Protein AF-A0A651FXL4-F1 (afdb_monomer)

Structure (mmCIF, N/CA/C/O backbone):
data_AF-A0A651FXL4-F1
#
_entry.id   AF-A0A651FXL4-F1
#
loop_
_atom_site.group_PDB
_atom_site.id
_atom_site.type_symbol
_atom_site.label_atom_id
_atom_site.label_alt_id
_atom_site.label_comp_id
_atom_site.label_asym_id
_atom_site.label_entity_id
_atom_site.label_seq_id
_atom_site.pdbx_PDB_ins_code
_atom_site.Cartn_x
_atom_site.Cartn_y
_atom_site.Cartn_z
_atom_site.occupancy
_atom_site.B_iso_or_equiv
_atom_site.auth_seq_id
_atom_site.auth_comp_id
_atom_site.auth_asym_id
_atom_site.auth_atom_id
_atom_site.pdbx_PDB_model_num
ATOM 1 N N . MET A 1 1 ? -13.433 15.344 4.205 1.00 41.50 1 MET A N 1
ATOM 2 C CA . MET A 1 1 ? -13.140 14.999 2.795 1.00 41.50 1 MET A CA 1
ATOM 3 C C . MET A 1 1 ? -14.308 15.453 1.939 1.00 41.50 1 ME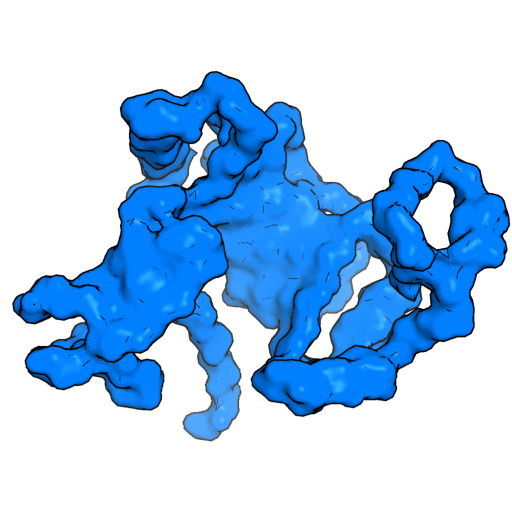T A C 1
ATOM 5 O O . MET A 1 1 ? -15.436 15.046 2.193 1.00 41.50 1 MET A O 1
ATOM 9 N N . VAL A 1 2 ? -14.037 16.358 1.004 1.00 34.78 2 VAL A N 1
ATOM 10 C CA . VAL A 1 2 ? -15.036 16.999 0.147 1.00 34.78 2 VAL A CA 1
ATOM 11 C C . VAL A 1 2 ? -15.128 16.193 -1.150 1.00 34.78 2 VAL A C 1
ATOM 13 O O . VAL A 1 2 ? -14.141 16.061 -1.867 1.00 34.78 2 VAL A O 1
ATOM 16 N N . GLY A 1 3 ? -16.283 15.579 -1.414 1.00 36.78 3 GLY A N 1
ATOM 17 C CA . GLY A 1 3 ? -16.533 14.855 -2.662 1.00 36.78 3 GLY A CA 1
ATOM 18 C C . GLY A 1 3 ? -17.015 15.812 -3.752 1.00 36.78 3 GLY A C 1
ATOM 19 O O . GLY A 1 3 ? -18.047 16.462 -3.578 1.00 36.78 3 GLY A O 1
ATOM 20 N N . SER A 1 4 ? -16.276 15.885 -4.862 1.00 37.53 4 SER A N 1
ATOM 21 C CA . SER A 1 4 ? -16.668 16.631 -6.066 1.00 37.53 4 SER A CA 1
ATOM 22 C C . SER A 1 4 ? -17.802 15.904 -6.796 1.00 37.53 4 SER A C 1
ATOM 24 O O . SER A 1 4 ? -17.771 14.682 -6.946 1.00 37.53 4 SER A O 1
ATOM 26 N N . ARG A 1 5 ? -18.814 16.659 -7.239 1.00 40.16 5 ARG A N 1
ATOM 27 C CA . ARG A 1 5 ? -20.011 16.147 -7.928 1.00 40.16 5 ARG A CA 1
ATOM 28 C C . ARG A 1 5 ? -19.706 15.601 -9.331 1.00 40.16 5 ARG A C 1
ATOM 30 O O . ARG A 1 5 ? -20.365 14.660 -9.758 1.00 40.16 5 ARG A O 1
ATOM 37 N N . ASP A 1 6 ? -18.691 16.151 -10.000 1.00 37.75 6 ASP A N 1
ATOM 38 C CA . ASP A 1 6 ? -18.511 16.004 -11.453 1.00 37.75 6 ASP A CA 1
ATOM 39 C C . ASP A 1 6 ? -17.106 15.505 -11.851 1.00 37.75 6 ASP A C 1
ATOM 41 O O . ASP A 1 6 ? -16.723 15.572 -13.015 1.00 37.75 6 ASP A O 1
ATOM 45 N N . GLY A 1 7 ? -16.301 15.029 -10.893 1.00 37.25 7 GLY A N 1
ATOM 46 C CA . GLY A 1 7 ? -14.909 14.633 -11.157 1.00 37.25 7 GLY A CA 1
ATOM 47 C C . GLY A 1 7 ? -13.982 15.804 -11.519 1.00 37.25 7 GLY A C 1
ATOM 48 O O . GLY A 1 7 ? -12.918 15.582 -12.092 1.00 37.25 7 GLY A O 1
ATOM 49 N N . ALA A 1 8 ? -14.376 17.041 -11.202 1.00 39.38 8 ALA A N 1
ATOM 50 C CA . ALA A 1 8 ? -13.630 18.241 -11.566 1.00 39.38 8 ALA A CA 1
ATOM 51 C C . ALA A 1 8 ? -12.418 18.494 -10.654 1.00 39.38 8 ALA A C 1
ATOM 53 O O . ALA A 1 8 ? -12.472 18.309 -9.436 1.00 39.38 8 ALA A O 1
ATOM 54 N N . THR A 1 9 ? -11.351 18.935 -11.312 1.00 44.12 9 THR A N 1
ATOM 55 C CA . THR A 1 9 ? -10.072 19.441 -10.817 1.00 44.12 9 THR A CA 1
ATOM 56 C C . THR A 1 9 ? -10.251 20.493 -9.724 1.00 44.12 9 THR A C 1
ATOM 58 O O . THR A 1 9 ? -10.975 21.464 -9.918 1.00 44.12 9 THR A O 1
ATOM 61 N N . PHE A 1 10 ? -9.542 20.320 -8.608 1.00 48.66 10 PHE A N 1
ATOM 62 C CA . PHE A 1 10 ? -9.340 21.375 -7.616 1.00 48.66 10 PHE A CA 1
ATOM 63 C C . PHE A 1 10 ? -8.292 22.338 -8.181 1.00 48.66 10 PHE A C 1
ATOM 65 O O . PHE A 1 10 ? -7.127 21.968 -8.325 1.00 48.66 10 PHE A O 1
ATOM 72 N N . ASP A 1 11 ? -8.710 23.540 -8.559 1.00 47.34 11 ASP A N 1
ATOM 73 C CA . ASP A 1 11 ? -7.865 24.568 -9.182 1.00 47.34 11 ASP A CA 1
ATOM 74 C C . ASP A 1 11 ? -7.183 25.483 -8.145 1.00 47.34 11 ASP A C 1
ATOM 76 O O . ASP A 1 11 ? -6.470 26.421 -8.499 1.00 47.34 11 ASP A O 1
ATOM 80 N N . GLY A 1 12 ? -7.328 25.164 -6.855 1.00 48.31 12 GLY A N 1
ATOM 81 C CA . GLY A 1 12 ? -6.631 25.835 -5.757 1.00 48.31 12 GLY A CA 1
ATOM 82 C C . GLY A 1 12 ? -7.369 27.052 -5.194 1.00 48.31 12 GLY A C 1
ATOM 83 O O . GLY A 1 12 ? -6.823 27.740 -4.331 1.00 48.31 12 GLY A O 1
ATOM 84 N N . HIS A 1 13 ? -8.612 27.307 -5.616 1.00 48.81 13 HIS A N 1
ATOM 85 C CA . HIS A 1 13 ? -9.464 28.363 -5.065 1.00 48.81 13 HIS A CA 1
ATOM 86 C C . HIS A 1 13 ? -10.483 27.800 -4.057 1.00 48.81 13 HIS A C 1
ATOM 88 O O . HIS A 1 13 ? -11.679 27.669 -4.326 1.00 48.81 13 HIS A O 1
ATOM 94 N N . THR A 1 14 ? -9.995 27.532 -2.842 1.00 55.81 14 THR A N 1
ATOM 95 C CA . THR A 1 14 ? -10.709 26.878 -1.725 1.00 55.81 14 THR A CA 1
ATOM 96 C C . THR A 1 14 ? -12.151 27.355 -1.476 1.00 55.81 14 THR A C 1
ATOM 98 O O . THR A 1 14 ? -13.029 26.499 -1.370 1.00 55.81 14 THR A O 1
ATOM 101 N N . PRO A 1 15 ? -12.476 28.666 -1.448 1.00 54.59 15 PRO A N 1
ATOM 102 C CA . PRO A 1 15 ? -13.835 29.104 -1.111 1.00 54.59 15 PRO A CA 1
ATOM 103 C C . PRO A 1 15 ? -14.891 28.760 -2.174 1.00 54.59 15 PRO A C 1
ATOM 105 O O . PRO A 1 15 ? -16.051 28.517 -1.845 1.00 54.59 15 PRO A O 1
ATOM 108 N N . ALA A 1 16 ? -14.514 28.751 -3.457 1.00 54.75 16 ALA A N 1
ATOM 109 C CA . ALA A 1 16 ? -15.436 28.483 -4.563 1.00 54.75 16 ALA A CA 1
ATOM 110 C C . ALA A 1 16 ? -15.671 26.977 -4.772 1.00 54.75 16 ALA A C 1
ATOM 112 O O . ALA A 1 16 ? -16.750 26.559 -5.205 1.00 54.75 16 ALA A O 1
ATOM 113 N N . ASP A 1 17 ? -14.680 26.152 -4.439 1.00 51.09 17 ASP A N 1
ATOM 114 C CA . ASP A 1 17 ? -14.759 24.692 -4.539 1.00 51.09 17 ASP A CA 1
ATOM 115 C C . ASP A 1 17 ? -15.557 24.072 -3.385 1.00 51.09 17 ASP A C 1
ATOM 117 O O . ASP A 1 17 ? -16.302 23.104 -3.576 1.00 51.09 17 ASP A O 1
ATOM 121 N N . GLU A 1 18 ? -15.498 24.688 -2.203 1.00 52.69 18 GLU A N 1
ATOM 122 C CA . GLU A 1 18 ? -16.309 24.311 -1.042 1.00 52.69 18 GLU A CA 1
ATOM 123 C C . GLU A 1 18 ? -17.811 24.550 -1.265 1.00 52.69 18 GLU A C 1
ATOM 125 O O . GLU A 1 18 ? -18.634 23.723 -0.869 1.00 52.69 18 GLU A O 1
ATOM 130 N N . GLN A 1 19 ? -18.190 25.637 -1.948 1.00 54.34 19 GLN A N 1
ATOM 131 C CA . GLN A 1 19 ? -19.597 25.967 -2.224 1.00 54.34 19 GLN A CA 1
ATOM 132 C C . GLN A 1 19 ? -20.255 25.047 -3.266 1.00 54.34 19 GLN A C 1
ATOM 134 O O . GLN A 1 19 ? -21.480 24.917 -3.286 1.00 54.34 19 GLN A O 1
ATOM 139 N N . ARG A 1 20 ? -19.462 24.404 -4.134 1.00 49.28 20 ARG A N 1
ATOM 140 C CA . ARG A 1 20 ? -19.948 23.546 -5.233 1.00 49.28 20 ARG A CA 1
ATOM 141 C C . ARG A 1 20 ? -20.002 22.057 -4.877 1.00 49.28 20 ARG A C 1
ATOM 143 O O . ARG A 1 20 ? -20.483 21.250 -5.674 1.00 49.28 20 ARG A O 1
ATOM 150 N N . SER A 1 21 ? -19.554 21.691 -3.681 1.00 46.16 21 SER A N 1
ATOM 151 C CA . SER A 1 21 ? -19.408 20.302 -3.253 1.00 46.16 21 SER A CA 1
ATOM 152 C C . SER A 1 21 ? -20.495 19.881 -2.258 1.00 46.16 21 SER A C 1
ATOM 154 O O . SER A 1 21 ? -20.967 20.678 -1.448 1.00 46.16 21 SER A O 1
ATOM 156 N N . PHE A 1 22 ? -20.922 18.613 -2.301 1.00 43.38 22 PHE A N 1
ATOM 157 C CA . PHE A 1 22 ? -21.952 18.092 -1.394 1.00 43.38 22 PHE A CA 1
ATOM 158 C C . PHE A 1 22 ? -21.504 18.205 0.073 1.00 43.38 22 PHE A C 1
ATOM 160 O O . PHE A 1 22 ? -20.615 17.481 0.519 1.00 43.38 22 PHE A O 1
ATOM 167 N N . GLN A 1 23 ? -22.190 19.039 0.858 1.00 52.50 23 GLN A N 1
ATOM 168 C CA . GLN A 1 23 ? -22.025 19.131 2.313 1.00 52.50 23 GLN A CA 1
ATOM 169 C C . GLN A 1 23 ? -22.769 18.001 3.041 1.00 52.50 23 GLN A C 1
ATOM 171 O O . GLN A 1 23 ? -23.610 18.235 3.906 1.00 52.50 23 GLN A O 1
ATOM 176 N N . ARG A 1 24 ? -22.489 16.741 2.698 1.00 53.03 24 ARG A N 1
ATOM 177 C CA . ARG A 1 24 ? -22.719 15.664 3.666 1.00 53.03 24 ARG A CA 1
ATOM 178 C C . ARG A 1 24 ? -21.382 15.387 4.332 1.00 53.03 24 ARG A C 1
ATOM 180 O O . ARG A 1 24 ? -20.563 14.703 3.719 1.00 53.03 24 ARG A O 1
ATOM 187 N N . PRO A 1 25 ? -21.124 15.943 5.530 1.00 66.12 25 PRO A N 1
ATOM 188 C CA . PRO A 1 25 ? -19.898 15.631 6.243 1.00 66.12 25 PRO A CA 1
ATOM 189 C C . PRO A 1 25 ? -19.810 14.114 6.398 1.00 66.12 25 PRO A C 1
ATOM 191 O O . PRO A 1 25 ? -20.751 13.468 6.866 1.00 66.12 25 PRO A O 1
ATOM 194 N N . ILE A 1 26 ? -18.701 13.538 5.934 1.00 73.50 26 ILE A N 1
ATOM 195 C CA . ILE A 1 26 ? -18.450 12.111 6.109 1.00 73.50 26 ILE A CA 1
ATOM 196 C C . ILE A 1 26 ? -18.311 11.871 7.612 1.00 73.50 26 ILE A C 1
ATOM 198 O O . ILE A 1 26 ? -17.448 12.460 8.258 1.00 73.50 26 ILE A O 1
ATOM 202 N N . SER A 1 27 ? -19.186 11.035 8.163 1.00 82.62 27 SER A N 1
ATOM 203 C CA . SER A 1 27 ? -19.204 10.665 9.577 1.00 82.62 27 SER A CA 1
ATOM 204 C C . SER A 1 27 ? -18.852 9.194 9.747 1.00 82.62 27 SER A C 1
ATOM 206 O O . SER A 1 27 ? -19.071 8.391 8.837 1.00 82.62 27 SER A O 1
ATOM 208 N N . SER A 1 28 ? -18.371 8.811 10.929 1.00 85.75 28 SER A N 1
ATOM 209 C CA . SER A 1 28 ? -18.059 7.411 11.250 1.00 85.75 28 SER A CA 1
ATOM 210 C C . SER A 1 28 ? -19.263 6.487 11.033 1.00 85.75 28 SER A C 1
ATOM 212 O O . SER A 1 28 ? -19.109 5.358 10.569 1.00 85.75 28 SER A O 1
ATOM 214 N N . THR A 1 29 ? -20.483 6.976 11.277 1.00 88.06 29 THR A N 1
ATOM 215 C CA . THR A 1 29 ? -21.729 6.248 11.005 1.00 88.06 29 THR A CA 1
ATOM 216 C C . THR A 1 29 ? -21.918 5.959 9.516 1.00 88.06 29 THR A C 1
ATOM 218 O O . THR A 1 29 ? -22.263 4.833 9.155 1.00 88.06 29 THR A O 1
ATOM 221 N N . LEU A 1 30 ? -21.677 6.944 8.641 1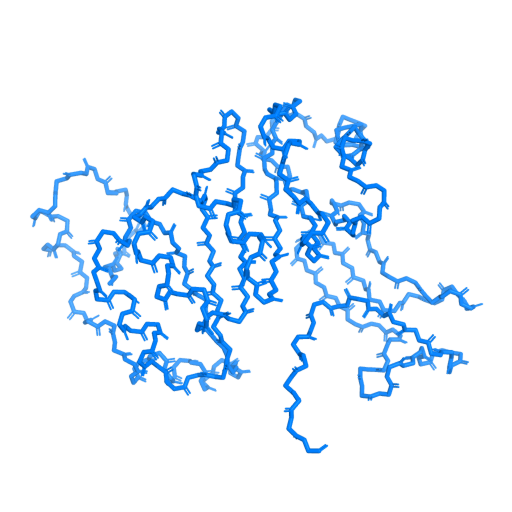.00 85.94 30 LEU A N 1
ATOM 222 C CA . LEU A 1 30 ? -21.774 6.754 7.189 1.00 85.94 30 LEU A CA 1
ATOM 223 C C . LEU A 1 30 ? -20.745 5.737 6.700 1.00 85.94 30 LEU A C 1
ATOM 225 O O . LEU A 1 30 ? -21.088 4.847 5.924 1.00 85.94 30 LEU A O 1
ATOM 229 N N . VAL A 1 31 ? -19.515 5.836 7.206 1.00 85.69 31 VAL A N 1
ATOM 230 C CA . VAL A 1 31 ? -18.439 4.893 6.896 1.00 85.69 31 VAL A CA 1
ATOM 231 C C . VAL A 1 31 ? -18.803 3.473 7.317 1.00 85.69 31 VAL A C 1
ATOM 233 O O . VAL A 1 31 ? -18.746 2.554 6.504 1.00 85.69 31 VAL A O 1
ATOM 236 N N . THR A 1 32 ? -19.231 3.299 8.566 1.00 89.75 32 THR A N 1
ATOM 237 C CA . THR A 1 32 ? -19.591 1.987 9.121 1.00 89.75 32 THR A CA 1
ATOM 238 C C . THR A 1 32 ? -20.752 1.362 8.348 1.00 89.75 32 THR A C 1
ATOM 240 O O . THR A 1 32 ? -20.713 0.185 8.006 1.00 89.75 32 THR A O 1
ATOM 243 N N . THR A 1 33 ? -21.761 2.164 7.997 1.00 87.50 33 THR A N 1
ATOM 244 C CA . THR A 1 33 ? -22.907 1.705 7.196 1.00 87.50 33 THR A CA 1
ATOM 245 C C . THR A 1 33 ? -22.473 1.263 5.798 1.00 87.50 33 THR A C 1
ATOM 247 O O . THR A 1 33 ? -22.954 0.250 5.292 1.00 87.50 33 THR A O 1
ATOM 250 N N . ALA A 1 34 ? -21.576 2.013 5.152 1.00 86.06 34 ALA A N 1
ATOM 251 C CA . ALA A 1 34 ? -21.050 1.649 3.842 1.00 86.06 34 ALA A CA 1
ATOM 252 C C . ALA A 1 34 ? -20.231 0.352 3.910 1.00 86.06 34 ALA A C 1
ATOM 254 O O . ALA A 1 34 ? -20.441 -0.539 3.091 1.00 86.06 34 ALA A O 1
ATOM 255 N N . ALA A 1 35 ? -19.372 0.214 4.921 1.00 85.12 35 ALA A N 1
ATOM 256 C CA . ALA A 1 35 ? -18.573 -0.984 5.145 1.00 85.12 35 ALA A CA 1
ATOM 257 C C . ALA A 1 35 ? -19.450 -2.235 5.327 1.00 85.12 35 ALA A C 1
ATOM 259 O O . ALA A 1 35 ? -19.273 -3.223 4.616 1.00 85.12 35 ALA A O 1
ATOM 260 N N . GLN A 1 36 ? -20.485 -2.143 6.172 1.00 86.81 36 GLN A N 1
ATOM 261 C CA . GLN A 1 36 ? -21.470 -3.213 6.370 1.00 86.81 36 GLN A CA 1
ATOM 262 C C . GLN A 1 36 ? -22.181 -3.601 5.069 1.00 86.81 36 GLN A C 1
ATOM 264 O O . GLN A 1 36 ? -22.327 -4.783 4.771 1.00 86.81 36 GLN A O 1
ATOM 269 N N . ARG A 1 37 ? -22.607 -2.617 4.267 1.00 86.56 37 ARG A N 1
ATOM 270 C CA . ARG A 1 37 ? -23.282 -2.871 2.981 1.00 86.56 37 ARG A CA 1
ATOM 271 C C . ARG A 1 37 ? -22.370 -3.526 1.950 1.00 86.56 37 ARG A C 1
ATOM 273 O O . ARG A 1 37 ? -22.850 -4.318 1.146 1.00 86.56 37 ARG A O 1
ATOM 280 N N . CYS A 1 38 ? -21.086 -3.187 1.964 1.00 80.69 38 CYS A N 1
ATOM 281 C CA . CYS A 1 38 ? -20.090 -3.764 1.069 1.00 80.69 38 CYS A CA 1
ATOM 282 C C . CYS A 1 38 ? -19.528 -5.101 1.579 1.00 80.69 38 CYS A C 1
ATOM 284 O O . CYS A 1 38 ? -18.763 -5.730 0.855 1.00 80.69 38 CYS A O 1
ATOM 286 N N . GLY A 1 39 ? -19.879 -5.528 2.799 1.00 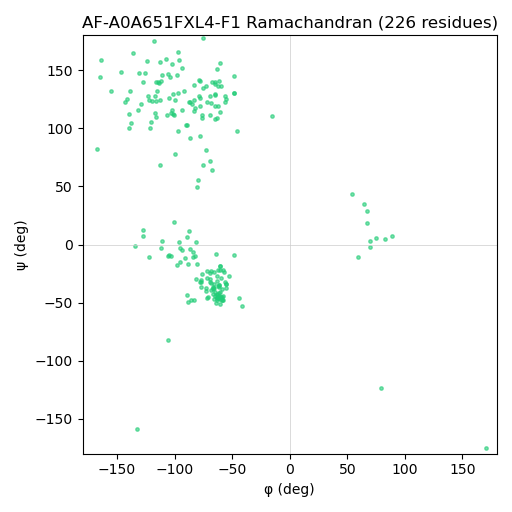84.44 39 GLY A N 1
ATOM 287 C CA . GLY A 1 39 ? -19.321 -6.732 3.416 1.00 84.44 39 GLY A CA 1
ATOM 288 C C . GLY A 1 39 ? -17.818 -6.625 3.681 1.00 84.44 39 GLY A C 1
ATOM 289 O O . GLY A 1 39 ? -17.102 -7.607 3.515 1.00 84.44 39 GLY A O 1
ATOM 290 N N . VAL A 1 40 ? -17.330 -5.430 4.032 1.00 83.06 40 VAL A N 1
ATOM 291 C CA . VAL A 1 40 ? -15.914 -5.187 4.345 1.00 83.06 40 VAL A CA 1
ATOM 292 C C . VAL A 1 40 ? -15.741 -4.809 5.814 1.00 83.06 40 VAL A C 1
ATOM 294 O O . VAL A 1 40 ? -16.512 -4.021 6.356 1.00 83.06 40 VAL A O 1
ATOM 297 N N . ASP A 1 41 ? -14.684 -5.326 6.438 1.00 85.38 41 ASP A N 1
ATOM 298 C CA . ASP A 1 41 ? -14.361 -5.072 7.852 1.00 85.38 41 ASP A CA 1
ATOM 299 C C . ASP A 1 41 ? -13.341 -3.942 8.044 1.00 85.38 41 ASP A C 1
ATOM 301 O O . ASP A 1 41 ? -12.908 -3.645 9.161 1.00 85.38 41 ASP A O 1
ATOM 305 N N . GLY A 1 42 ? -12.918 -3.326 6.942 1.00 85.88 42 GLY A N 1
ATOM 306 C CA . GLY A 1 42 ? -11.864 -2.331 6.930 1.00 85.88 42 GLY A CA 1
ATOM 307 C C . GLY A 1 42 ? -12.184 -1.125 6.071 1.00 85.88 42 GLY A C 1
ATOM 308 O O . GLY A 1 42 ? -13.092 -1.126 5.240 1.00 85.88 42 GLY A O 1
ATOM 309 N N . TRP A 1 43 ? -11.395 -0.086 6.284 1.00 85.81 43 TRP A N 1
ATOM 310 C CA . TRP A 1 43 ? -11.443 1.149 5.522 1.00 85.81 43 TRP A CA 1
ATOM 311 C C . TRP A 1 43 ? -10.036 1.518 5.074 1.00 85.81 43 TRP A C 1
ATOM 313 O O . TRP A 1 43 ? -9.055 1.301 5.789 1.00 85.81 43 TRP A O 1
ATOM 323 N N . CYS A 1 44 ? -9.960 2.141 3.905 1.00 83.56 44 CYS A N 1
ATOM 324 C CA . CYS A 1 44 ? -8.732 2.660 3.340 1.00 83.56 44 CYS A CA 1
ATOM 325 C C . CYS A 1 44 ? -8.857 4.175 3.143 1.00 83.56 44 CYS A C 1
ATOM 327 O O . CYS A 1 44 ? -9.778 4.639 2.468 1.00 83.56 44 CYS A O 1
ATOM 329 N N . ALA A 1 45 ? -7.944 4.945 3.733 1.00 82.25 45 ALA A N 1
ATOM 330 C CA . ALA A 1 45 ? -7.811 6.375 3.483 1.00 82.25 45 ALA A CA 1
ATOM 331 C C . ALA A 1 45 ? -6.645 6.625 2.527 1.00 82.25 45 ALA A C 1
ATOM 333 O O . ALA A 1 45 ? -5.528 6.179 2.778 1.00 82.25 45 ALA A O 1
ATOM 334 N N . ASN A 1 46 ? -6.882 7.398 1.468 1.00 77.00 46 ASN A N 1
ATOM 335 C CA . ASN A 1 46 ? -5.788 7.973 0.699 1.00 77.00 46 ASN A CA 1
ATOM 336 C C . ASN A 1 46 ? -5.302 9.250 1.396 1.00 77.00 46 ASN A C 1
ATOM 338 O O . ASN A 1 46 ? -6.050 10.219 1.542 1.00 77.00 46 ASN A O 1
ATOM 342 N N . TRP A 1 47 ? -4.047 9.233 1.817 1.00 70.50 47 TRP A N 1
ATOM 343 C CA . TRP A 1 47 ? -3.226 10.368 2.208 1.00 70.50 47 TRP A CA 1
ATOM 344 C C . TRP A 1 47 ? -2.918 11.182 0.951 1.00 70.50 47 TRP A C 1
ATOM 346 O O . TRP A 1 47 ? -1.813 11.191 0.412 1.00 70.50 47 TRP A O 1
ATOM 356 N N . SER A 1 48 ? -3.939 11.863 0.443 1.00 59.94 48 SER A N 1
ATOM 357 C CA . SER A 1 48 ? -3.707 12.995 -0.439 1.00 59.94 48 SER A CA 1
ATOM 358 C C . SER A 1 48 ? -3.238 14.189 0.401 1.00 59.94 48 SER A C 1
ATOM 360 O O . SER A 1 48 ? -3.232 14.146 1.636 1.00 59.94 48 SER A O 1
ATOM 362 N N . ALA A 1 49 ? -2.939 15.311 -0.256 1.00 47.22 49 ALA A N 1
ATOM 363 C CA . ALA A 1 49 ? -2.785 16.620 0.388 1.00 47.22 49 ALA A CA 1
ATOM 364 C C . ALA A 1 49 ? -3.945 16.992 1.359 1.00 47.22 49 ALA A C 1
ATOM 366 O O . ALA A 1 49 ? -3.834 17.952 2.118 1.00 47.22 49 ALA A O 1
ATOM 367 N N . ALA A 1 50 ? -5.035 16.209 1.391 1.00 42.91 50 ALA A N 1
ATOM 368 C CA . ALA A 1 50 ? -6.154 16.299 2.322 1.00 42.91 50 ALA A CA 1
ATOM 369 C C . ALA A 1 50 ? -5.835 16.029 3.807 1.00 42.91 50 ALA A C 1
ATOM 371 O O . ALA A 1 50 ? -6.704 16.291 4.633 1.00 42.91 50 ALA A O 1
ATOM 372 N N . LEU A 1 51 ? -4.637 15.565 4.194 1.00 49.91 51 LEU A N 1
ATOM 373 C CA . LEU A 1 51 ? -4.247 15.515 5.620 1.00 49.91 51 LEU A CA 1
ATOM 374 C C . LEU A 1 51 ? -3.597 16.797 6.149 1.00 49.91 51 LEU A C 1
ATOM 376 O O . LEU A 1 51 ? -3.159 16.853 7.298 1.00 49.91 51 LEU A O 1
ATOM 380 N N . HIS A 1 52 ? -3.660 17.881 5.372 1.00 49.81 52 HIS A N 1
ATOM 381 C CA . HIS A 1 52 ? -3.686 19.204 5.991 1.00 49.81 52 HIS A CA 1
ATOM 382 C C . HIS A 1 52 ? -4.859 19.362 6.978 1.00 49.81 52 HIS A C 1
ATOM 384 O O . HIS A 1 52 ? -4.737 20.171 7.899 1.00 49.81 52 HIS A O 1
ATOM 390 N N . ASP A 1 53 ? -5.938 18.580 6.822 1.00 56.50 53 ASP A N 1
ATOM 391 C CA . ASP A 1 53 ? -7.156 18.653 7.629 1.00 56.50 53 ASP A CA 1
ATOM 392 C C . ASP A 1 53 ? -7.221 17.536 8.707 1.00 56.50 53 ASP A C 1
ATOM 394 O O . ASP A 1 53 ? -7.380 16.354 8.371 1.00 56.50 53 ASP A O 1
ATOM 398 N N . PRO A 1 54 ? -7.136 17.883 10.011 1.00 61.53 54 PRO A N 1
ATOM 399 C CA . PRO A 1 54 ? -7.258 16.950 11.139 1.00 61.53 54 PRO A CA 1
ATOM 400 C C . PRO A 1 54 ? -8.521 16.074 11.110 1.00 61.53 54 PRO A C 1
ATOM 402 O O . PRO A 1 54 ? -8.502 14.948 11.610 1.00 61.53 54 PRO A O 1
ATOM 405 N N . ILE A 1 55 ? -9.600 16.549 10.474 1.00 67.06 55 ILE A N 1
ATOM 406 C CA . ILE A 1 55 ? -10.904 15.873 10.446 1.00 67.06 55 ILE A CA 1
ATOM 407 C C . ILE A 1 55 ? -10.815 14.492 9.777 1.00 67.06 55 ILE A C 1
ATOM 409 O O . ILE A 1 55 ? -11.494 13.551 10.193 1.00 67.06 55 ILE A O 1
ATOM 413 N N . GLY A 1 56 ? -9.971 14.332 8.751 1.00 73.69 56 GLY A N 1
ATOM 414 C CA . GLY A 1 56 ? -9.801 13.049 8.060 1.00 73.69 56 GLY A CA 1
ATOM 415 C C . GLY A 1 56 ? -9.164 11.968 8.940 1.00 73.69 56 GLY A C 1
ATOM 416 O O . GLY A 1 56 ? -9.567 10.805 8.881 1.00 73.69 56 GLY A O 1
ATOM 417 N N . ILE A 1 57 ? -8.210 12.361 9.787 1.00 77.62 57 ILE A N 1
ATOM 418 C CA . ILE A 1 57 ? -7.536 11.463 10.735 1.00 77.62 57 ILE A CA 1
ATOM 419 C C . ILE A 1 57 ? -8.479 11.075 11.859 1.00 77.62 57 ILE A C 1
ATOM 421 O O . ILE A 1 57 ? -8.582 9.894 12.187 1.00 77.62 57 ILE A O 1
ATOM 425 N N . ASP A 1 58 ? -9.196 12.044 12.422 1.00 81.25 58 ASP A N 1
ATOM 426 C CA . ASP A 1 58 ? -10.146 11.776 13.499 1.00 81.25 58 ASP A CA 1
ATOM 427 C C . ASP A 1 58 ? -11.256 10.828 13.031 1.00 81.25 58 ASP A C 1
ATOM 429 O O . ASP A 1 58 ? -11.649 9.924 13.766 1.00 81.25 58 ASP A O 1
ATOM 433 N N . LEU A 1 59 ? -11.701 10.955 11.778 1.00 82.94 59 LEU A N 1
ATOM 434 C CA . LEU A 1 59 ? -12.647 10.024 11.171 1.00 82.94 59 LEU A CA 1
ATOM 435 C C . LEU A 1 59 ? -12.057 8.614 11.006 1.00 82.94 59 LEU A C 1
ATOM 437 O O . LEU A 1 59 ? -12.714 7.636 11.362 1.00 82.94 59 LEU A O 1
ATOM 441 N N . LEU A 1 60 ? -10.834 8.493 10.481 1.00 85.00 60 LEU A N 1
ATOM 442 C CA . LEU A 1 60 ? -10.150 7.206 10.299 1.00 85.00 60 LEU A CA 1
ATOM 443 C C . LEU A 1 60 ? -9.953 6.475 11.636 1.00 85.00 60 LEU A C 1
ATOM 445 O O . LEU A 1 60 ? -10.215 5.276 11.747 1.00 85.00 60 LEU A O 1
ATOM 449 N N . LEU A 1 61 ? -9.510 7.204 12.658 1.00 86.25 61 LEU A N 1
ATOM 450 C CA . LEU A 1 61 ? -9.236 6.653 13.982 1.00 86.25 61 LEU A CA 1
ATOM 451 C C . LEU A 1 61 ? -10.521 6.402 14.782 1.00 86.25 61 LEU A C 1
ATOM 453 O O . LEU A 1 61 ? -10.614 5.399 15.483 1.00 86.25 61 LEU A O 1
ATOM 457 N N . GLY A 1 62 ? -11.524 7.272 14.648 1.00 87.44 62 GLY A N 1
ATOM 458 C CA . GLY A 1 62 ? -12.794 7.192 15.371 1.00 87.44 62 GLY A CA 1
ATOM 459 C C . GLY A 1 62 ? -13.829 6.244 14.759 1.00 87.44 62 GLY A C 1
ATOM 460 O O . GLY A 1 62 ? -14.855 5.977 15.383 1.00 87.44 62 GLY A O 1
ATOM 461 N N . THR A 1 63 ? -13.600 5.728 13.549 1.00 88.81 63 THR A N 1
ATOM 462 C CA . THR A 1 63 ? -14.505 4.746 12.939 1.00 88.81 63 THR A CA 1
ATOM 463 C C . THR A 1 63 ? -14.245 3.350 13.532 1.00 88.81 63 THR A C 1
ATOM 465 O O . THR A 1 63 ? -13.100 2.883 13.508 1.00 88.81 63 THR A O 1
ATOM 468 N N . PRO A 1 64 ? -15.284 2.648 14.034 1.00 89.81 64 PRO A N 1
ATOM 469 C CA . PRO A 1 64 ? -15.159 1.342 14.686 1.00 89.81 64 PRO A CA 1
ATOM 470 C C . PRO A 1 64 ? -15.048 0.192 13.668 1.00 89.81 64 PRO A C 1
ATOM 472 O O . PRO A 1 64 ? -15.774 -0.796 13.749 1.00 89.81 64 PRO A O 1
ATOM 475 N N . LEU A 1 65 ? -14.160 0.331 12.681 1.00 87.50 65 LEU A N 1
ATOM 476 C CA . LEU A 1 65 ? -13.801 -0.751 11.765 1.00 87.50 65 LEU A CA 1
ATOM 477 C C . LEU A 1 65 ? -12.569 -1.495 12.278 1.00 87.50 65 LEU A C 1
ATOM 479 O O . LEU A 1 65 ? -11.738 -0.927 12.993 1.00 87.50 65 LEU A O 1
ATOM 483 N N . ARG A 1 66 ? -12.484 -2.779 11.920 1.00 88.75 66 ARG A N 1
ATOM 484 C CA . ARG A 1 66 ? -11.443 -3.695 12.392 1.00 88.75 66 ARG A CA 1
ATOM 485 C C . ARG A 1 66 ? -10.090 -3.357 11.785 1.00 88.75 66 ARG A C 1
ATOM 487 O O . ARG A 1 66 ? -9.115 -3.304 12.520 1.00 88.75 66 ARG A O 1
ATOM 494 N N . TYR A 1 67 ? -10.059 -3.102 10.476 1.00 89.25 67 TYR A N 1
ATOM 495 C CA . TYR A 1 67 ? -8.820 -2.861 9.739 1.00 89.25 67 TYR A CA 1
ATOM 496 C C . TYR A 1 67 ? -8.737 -1.441 9.184 1.00 89.25 67 TYR A C 1
ATOM 498 O O . TYR A 1 67 ? -9.659 -0.949 8.526 1.00 89.25 67 TYR A O 1
ATOM 506 N N . ARG A 1 68 ? -7.595 -0.793 9.402 1.00 89.94 68 ARG A N 1
ATOM 507 C CA . ARG A 1 68 ? -7.290 0.546 8.897 1.00 89.94 68 ARG A CA 1
ATOM 508 C C . ARG A 1 68 ? -6.129 0.491 7.926 1.00 89.94 68 ARG A C 1
ATOM 510 O O . ARG A 1 68 ? -5.033 0.058 8.273 1.00 89.94 68 ARG A O 1
ATOM 517 N N . CYS A 1 69 ? -6.368 0.987 6.722 1.00 90.31 69 CYS A N 1
ATOM 518 C CA . CYS A 1 69 ? -5.346 1.136 5.705 1.00 90.31 69 CYS A CA 1
ATOM 519 C C . CYS A 1 69 ? -5.131 2.609 5.363 1.00 90.31 69 CYS A C 1
ATOM 521 O O . CYS A 1 69 ? -6.090 3.379 5.252 1.00 90.31 69 CYS A O 1
ATOM 523 N N . VAL A 1 70 ? -3.871 2.988 5.177 1.00 89.88 70 VAL A N 1
ATOM 524 C CA . VAL A 1 70 ? -3.477 4.306 4.688 1.00 89.88 70 VAL A CA 1
ATOM 525 C C . VAL A 1 70 ? -2.636 4.150 3.433 1.00 89.88 70 VAL A C 1
ATOM 527 O O . VAL A 1 70 ? -1.639 3.437 3.433 1.00 89.88 70 VAL A O 1
ATOM 530 N N . VAL A 1 71 ? -3.019 4.858 2.377 1.00 88.56 71 VAL A N 1
ATOM 531 C CA . VAL A 1 71 ? -2.262 4.951 1.124 1.00 88.56 71 VAL A CA 1
ATOM 532 C C . VAL A 1 71 ? -1.588 6.310 1.080 1.00 88.56 71 VAL A C 1
ATOM 534 O O . VAL A 1 71 ? -2.293 7.290 1.237 1.00 88.56 71 VAL A O 1
ATOM 537 N N . THR A 1 72 ? -0.277 6.425 0.886 1.00 86.81 72 THR A N 1
ATOM 538 C CA . THR A 1 72 ? 0.420 7.726 0.902 1.00 86.81 72 THR A CA 1
ATOM 539 C C . THR A 1 72 ? 1.596 7.767 -0.053 1.00 86.81 72 THR A C 1
ATOM 541 O O . THR A 1 72 ? 2.266 6.760 -0.228 1.00 86.81 72 THR A O 1
ATOM 544 N N . SER A 1 73 ? 1.898 8.933 -0.629 1.00 84.19 73 SER A N 1
ATOM 545 C CA . SER A 1 73 ? 3.161 9.154 -1.350 1.00 84.19 73 SER A CA 1
ATOM 546 C C . SER A 1 73 ? 4.348 9.488 -0.438 1.00 84.19 73 SER A C 1
ATOM 548 O O . SER A 1 73 ? 5.447 9.764 -0.911 1.00 84.19 73 SER A O 1
ATOM 550 N N . GLY A 1 74 ? 4.137 9.494 0.882 1.00 82.75 74 GLY A N 1
ATOM 551 C CA . GLY A 1 74 ? 5.172 9.805 1.866 1.00 82.75 74 GLY A CA 1
ATOM 552 C C . GLY A 1 74 ? 5.391 11.297 2.108 1.00 82.75 74 GLY A C 1
ATOM 553 O O . GLY A 1 74 ? 6.294 11.672 2.856 1.00 82.75 74 GLY A O 1
ATOM 554 N N . TYR A 1 75 ? 4.579 12.159 1.493 1.00 78.50 75 TYR A N 1
ATOM 555 C CA . TYR A 1 75 ? 4.600 13.600 1.721 1.00 78.50 75 TYR A CA 1
ATOM 556 C C . TYR A 1 75 ? 3.480 14.000 2.686 1.00 78.50 75 TYR A C 1
ATOM 558 O O . TYR A 1 75 ? 2.302 13.710 2.474 1.00 78.50 75 TYR A O 1
ATOM 566 N N . GLY A 1 76 ? 3.842 14.662 3.781 1.00 72.56 76 GLY A N 1
ATOM 567 C CA . GLY A 1 76 ? 2.907 15.055 4.828 1.00 72.56 76 GLY A CA 1
ATOM 568 C C . GLY A 1 76 ? 3.616 15.590 6.064 1.00 72.56 76 GLY A C 1
ATOM 569 O O . GLY A 1 76 ? 4.834 15.738 6.078 1.00 72.56 76 GLY A O 1
ATOM 570 N N . LYS A 1 77 ? 2.822 15.876 7.096 1.00 76.50 77 LYS A N 1
ATOM 571 C CA . LYS A 1 77 ? 3.267 16.346 8.411 1.00 76.50 77 LYS A CA 1
ATOM 572 C C . LYS A 1 77 ? 3.844 15.184 9.237 1.00 76.50 77 LYS A C 1
ATOM 574 O O . LYS A 1 77 ? 3.058 14.310 9.620 1.00 76.50 77 LYS A O 1
ATOM 579 N N . PRO A 1 78 ? 5.162 15.138 9.515 1.00 78.00 78 PRO A N 1
ATOM 580 C CA . PRO A 1 78 ? 5.777 14.053 10.284 1.00 78.00 78 PRO A CA 1
ATOM 581 C C . PRO A 1 78 ? 5.150 13.859 11.671 1.00 78.00 78 PRO A C 1
ATOM 583 O O . PRO A 1 78 ? 5.011 12.735 12.132 1.00 78.00 78 PRO A O 1
ATOM 586 N N . GLU A 1 79 ? 4.668 14.929 12.301 1.00 80.31 79 GLU A N 1
ATOM 587 C CA . GLU A 1 79 ? 4.003 14.879 13.605 1.00 80.31 79 GLU A CA 1
ATOM 588 C C . GLU A 1 79 ? 2.692 14.071 13.597 1.00 80.31 79 GLU A C 1
ATOM 590 O O . GLU A 1 79 ? 2.295 13.496 14.610 1.00 80.31 79 GLU A O 1
ATOM 595 N N . LEU A 1 80 ? 2.009 13.977 12.450 1.00 80.44 80 LEU A N 1
ATOM 596 C CA . LEU A 1 80 ? 0.812 13.139 12.320 1.00 80.44 80 LEU A CA 1
ATOM 597 C C . LEU A 1 80 ? 1.175 11.659 12.220 1.00 80.44 80 LEU A C 1
ATOM 599 O O . LEU A 1 80 ? 0.365 10.801 12.573 1.00 80.44 80 LEU A O 1
ATOM 603 N N . LEU A 1 81 ? 2.386 11.357 11.753 1.00 85.38 81 LEU A N 1
ATOM 604 C CA . LEU A 1 81 ? 2.842 9.992 11.576 1.00 85.38 81 LEU A CA 1
ATOM 605 C C . LEU A 1 81 ? 2.991 9.270 12.917 1.00 85.38 81 LEU A C 1
ATOM 607 O O . LEU A 1 81 ? 2.527 8.139 13.038 1.00 85.38 81 LEU A O 1
ATOM 611 N N . GLU A 1 82 ? 3.550 9.938 13.929 1.00 85.38 82 GLU A N 1
ATOM 612 C CA . GLU A 1 82 ? 3.705 9.387 15.285 1.00 85.38 82 GLU A CA 1
ATOM 613 C C . GLU A 1 82 ? 2.368 8.911 15.865 1.00 85.38 82 GLU A C 1
ATOM 615 O O . GLU A 1 82 ? 2.281 7.873 16.520 1.00 85.38 82 GLU A O 1
ATOM 620 N N . ARG A 1 83 ? 1.296 9.651 15.570 1.00 86.50 83 ARG A N 1
ATOM 621 C CA . ARG A 1 83 ? -0.061 9.328 16.008 1.00 86.50 83 ARG A CA 1
ATOM 622 C C . ARG A 1 83 ? -0.697 8.202 15.186 1.00 86.50 83 ARG A C 1
ATOM 624 O O . ARG A 1 83 ? -1.536 7.472 15.707 1.00 86.50 83 ARG A O 1
ATOM 631 N N . LEU A 1 84 ? -0.339 8.072 13.909 1.00 88.38 84 LEU A N 1
ATOM 632 C CA . LEU A 1 84 ? -0.965 7.127 12.984 1.00 88.38 84 LEU A CA 1
ATOM 633 C C . LEU A 1 84 ? -0.293 5.753 12.985 1.00 88.38 84 LEU A C 1
ATOM 635 O O . LEU A 1 84 ? -1.008 4.757 13.030 1.00 88.38 84 LEU A O 1
ATOM 639 N N . ILE A 1 85 ? 1.042 5.675 12.993 1.00 90.94 85 ILE A N 1
ATOM 640 C CA . ILE A 1 85 ? 1.809 4.411 12.986 1.00 90.94 85 ILE A CA 1
ATOM 641 C C . ILE A 1 85 ? 1.220 3.327 13.906 1.00 90.94 85 ILE A C 1
ATOM 643 O O . ILE A 1 85 ? 0.940 2.235 13.407 1.00 90.94 85 ILE A O 1
ATOM 647 N N . PRO A 1 86 ? 0.959 3.579 15.206 1.00 91.38 86 PRO A N 1
ATOM 648 C CA . PRO A 1 86 ? 0.468 2.526 16.098 1.00 91.38 86 PRO A CA 1
ATOM 649 C C . PRO A 1 86 ? -0.969 2.073 15.781 1.00 91.38 86 PRO A C 1
ATOM 651 O O . PRO A 1 86 ? -1.366 0.950 16.113 1.00 91.38 86 PRO A O 1
ATOM 654 N N . CYS A 1 87 ? -1.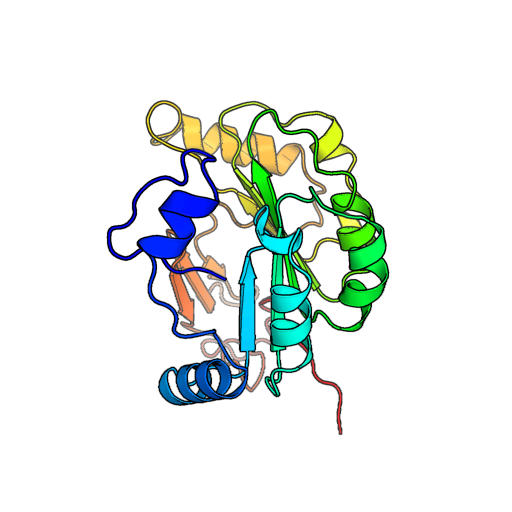759 2.939 15.145 1.00 91.81 87 CYS A N 1
ATOM 655 C CA . CYS A 1 87 ? -3.187 2.745 14.909 1.00 91.81 87 CYS A CA 1
ATOM 656 C C . CYS A 1 87 ? -3.519 2.200 13.517 1.00 91.81 87 CYS A C 1
ATOM 658 O O . CYS A 1 87 ? -4.641 1.739 13.310 1.00 91.81 87 CYS A O 1
ATOM 660 N N . ILE A 1 88 ? -2.589 2.290 12.567 1.00 92.44 88 ILE A N 1
ATOM 661 C CA . ILE A 1 88 ? -2.790 1.813 11.202 1.00 92.44 88 ILE A CA 1
ATOM 662 C C . ILE A 1 88 ? -2.305 0.378 11.082 1.00 92.44 88 ILE A C 1
ATOM 664 O O . ILE A 1 88 ? -1.213 0.014 11.515 1.00 92.44 88 ILE A O 1
ATOM 668 N N . ASP A 1 89 ? -3.162 -0.435 10.486 1.00 93.44 89 ASP A N 1
ATOM 669 C CA . ASP A 1 89 ? -2.930 -1.853 10.315 1.00 93.44 89 ASP A CA 1
ATOM 670 C C . ASP A 1 89 ? -2.068 -2.070 9.066 1.00 93.44 89 ASP A C 1
ATOM 672 O O . ASP A 1 89 ? -1.052 -2.759 9.142 1.00 93.44 89 ASP A O 1
ATOM 676 N N . ALA A 1 90 ? -2.419 -1.437 7.938 1.00 93.50 90 ALA A N 1
ATOM 677 C CA . ALA A 1 90 ? -1.681 -1.527 6.673 1.00 93.50 90 ALA A CA 1
ATOM 678 C C . ALA A 1 90 ? -1.327 -0.159 6.087 1.00 93.50 90 ALA A C 1
ATOM 680 O O . ALA A 1 90 ? -2.164 0.741 6.007 1.00 93.50 90 ALA A O 1
ATOM 681 N N . TRP A 1 91 ? -0.121 -0.056 5.548 1.00 93.50 91 TRP A N 1
ATOM 682 C CA . TRP A 1 91 ? 0.346 1.085 4.777 1.00 93.50 91 TRP A CA 1
ATOM 683 C C . TRP A 1 91 ? 0.575 0.686 3.326 1.00 93.50 91 TRP A C 1
ATOM 685 O O . TRP A 1 91 ? 1.119 -0.381 3.046 1.00 93.50 91 TRP A O 1
ATOM 695 N N . VAL A 1 92 ? 0.180 1.562 2.410 1.00 92.50 92 VAL A N 1
ATOM 696 C CA . VAL A 1 92 ? 0.492 1.455 0.987 1.00 92.50 92 VAL A CA 1
ATOM 697 C C . VAL A 1 92 ? 1.266 2.703 0.583 1.00 92.50 92 VAL A C 1
ATOM 699 O O . VAL A 1 92 ? 0.695 3.788 0.481 1.00 92.50 92 VAL A O 1
ATOM 702 N N . LEU A 1 93 ? 2.570 2.563 0.375 1.00 91.62 93 LEU A N 1
ATOM 703 C CA . LEU A 1 93 ? 3.419 3.652 -0.099 1.00 91.62 93 LEU A CA 1
ATOM 704 C C . LEU A 1 93 ? 3.328 3.752 -1.622 1.00 91.62 93 LEU A C 1
ATOM 706 O O . LEU A 1 93 ? 3.584 2.776 -2.315 1.00 91.62 93 LEU A O 1
ATOM 710 N N . LEU A 1 94 ? 2.966 4.916 -2.152 1.00 88.69 94 LEU A N 1
ATOM 711 C CA . LEU A 1 94 ? 2.909 5.200 -3.584 1.00 88.69 94 LEU A CA 1
ATOM 712 C C . LEU A 1 94 ? 4.160 5.972 -3.991 1.00 88.69 94 LEU A C 1
ATOM 714 O O . LEU A 1 94 ? 4.303 7.136 -3.634 1.00 88.69 94 LEU A O 1
ATOM 718 N N . ILE A 1 95 ? 5.043 5.355 -4.765 1.00 86.62 95 ILE A N 1
ATOM 719 C CA . ILE A 1 95 ? 6.249 6.020 -5.258 1.00 86.62 95 ILE A CA 1
ATOM 720 C C . ILE A 1 95 ? 6.148 6.094 -6.776 1.00 86.62 95 ILE A C 1
ATOM 722 O O . ILE A 1 95 ? 6.166 5.066 -7.453 1.00 86.62 95 ILE A O 1
ATOM 726 N N . ALA A 1 96 ? 5.952 7.303 -7.297 1.00 79.06 96 ALA A N 1
ATOM 727 C CA . ALA A 1 96 ? 5.874 7.568 -8.727 1.00 79.06 96 ALA A CA 1
ATOM 728 C C . ALA A 1 96 ? 7.229 8.052 -9.270 1.00 79.06 96 ALA A C 1
ATOM 730 O O . ALA A 1 96 ? 8.127 8.387 -8.504 1.00 79.06 96 ALA A O 1
ATOM 731 N N . ASP A 1 97 ? 7.368 8.042 -10.595 1.00 65.44 97 ASP A N 1
ATOM 732 C CA . ASP A 1 97 ? 8.551 8.525 -11.316 1.00 65.44 97 ASP A CA 1
ATOM 733 C C . ASP A 1 97 ? 9.038 9.907 -10.864 1.00 65.44 97 ASP A C 1
ATOM 735 O O . ASP A 1 97 ? 8.225 10.770 -10.546 1.00 65.44 97 ASP A O 1
ATOM 739 N N . ASP A 1 98 ? 10.361 10.097 -10.880 1.00 61.19 98 ASP A N 1
ATOM 740 C CA . ASP A 1 98 ? 11.101 11.316 -10.501 1.00 61.19 98 ASP A CA 1
ATOM 741 C C . ASP A 1 98 ? 10.905 11.824 -9.061 1.00 61.19 98 ASP A C 1
ATOM 743 O O . ASP A 1 98 ? 11.683 12.659 -8.590 1.00 61.19 98 ASP A O 1
ATOM 747 N N . ASP A 1 99 ? 9.936 11.285 -8.324 1.00 65.75 99 ASP A N 1
ATOM 748 C CA . ASP A 1 99 ? 9.700 11.661 -6.942 1.00 65.75 99 ASP A CA 1
ATOM 749 C C . ASP A 1 99 ? 10.725 10.974 -6.033 1.00 65.75 99 ASP A C 1
ATOM 751 O O . ASP A 1 99 ? 10.808 9.746 -5.906 1.00 65.75 99 ASP A O 1
ATOM 755 N N . VAL A 1 100 ? 11.513 11.795 -5.341 1.00 75.75 100 VAL A N 1
ATOM 756 C CA . VAL A 1 100 ? 12.233 11.350 -4.147 1.00 75.75 100 VAL A CA 1
ATOM 757 C C . VAL A 1 100 ? 11.180 10.797 -3.180 1.00 75.75 100 VAL A C 1
ATOM 759 O O . VAL A 1 100 ? 10.223 11.513 -2.899 1.00 75.75 100 VAL A O 1
ATOM 762 N N . PRO A 1 101 ? 11.308 9.566 -2.649 1.00 83.44 101 PRO A N 1
ATOM 763 C CA . PRO A 1 101 ? 10.363 9.072 -1.656 1.00 83.44 101 PRO A CA 1
ATOM 764 C C . PRO A 1 101 ? 10.167 10.118 -0.559 1.00 83.44 101 PRO A C 1
ATOM 766 O O . PRO A 1 101 ? 11.145 10.664 -0.040 1.00 83.44 101 PRO A O 1
ATOM 769 N N . GLY A 1 102 ? 8.913 10.436 -0.239 1.00 83.94 102 GLY A N 1
ATOM 770 C CA . GLY A 1 102 ? 8.644 11.485 0.731 1.00 83.94 102 GLY A CA 1
ATOM 771 C C . GLY A 1 102 ? 9.256 11.160 2.105 1.00 83.94 102 GLY A C 1
ATOM 772 O O . GLY A 1 102 ? 9.481 9.989 2.430 1.00 83.94 102 GLY A O 1
ATOM 773 N N . PRO A 1 103 ? 9.530 12.177 2.941 1.00 85.19 103 PRO A N 1
ATOM 774 C CA . PRO A 1 103 ? 10.331 12.030 4.159 1.00 85.19 103 PRO A CA 1
ATOM 775 C C . PRO A 1 103 ? 9.742 11.057 5.188 1.00 85.19 103 PRO A C 1
ATOM 777 O O . PRO A 1 103 ? 10.466 10.599 6.067 1.00 85.19 103 PRO A O 1
ATOM 780 N N . VAL A 1 104 ? 8.447 10.725 5.098 1.00 87.81 104 VAL A N 1
ATOM 781 C CA . VAL A 1 104 ? 7.824 9.748 6.002 1.00 87.81 104 VAL A CA 1
ATOM 782 C C . VAL A 1 104 ? 7.813 8.312 5.463 1.00 87.81 104 VAL A C 1
ATOM 784 O O . VAL A 1 104 ? 7.436 7.411 6.205 1.00 87.81 104 VAL A O 1
ATOM 787 N N . CYS A 1 105 ? 8.252 8.058 4.222 1.00 89.88 105 CYS A N 1
ATOM 788 C CA . CYS A 1 105 ? 8.321 6.702 3.656 1.00 89.88 105 CYS A CA 1
ATOM 789 C C . CYS A 1 105 ? 9.218 5.770 4.479 1.00 89.88 105 CYS A C 1
ATOM 791 O O . CYS A 1 105 ? 8.813 4.655 4.794 1.00 89.88 105 CYS A O 1
ATOM 793 N N . GLU A 1 106 ? 10.423 6.222 4.836 1.00 91.94 106 GLU A N 1
ATOM 794 C CA . GLU A 1 106 ? 11.370 5.419 5.617 1.00 91.94 106 GLU A CA 1
ATOM 795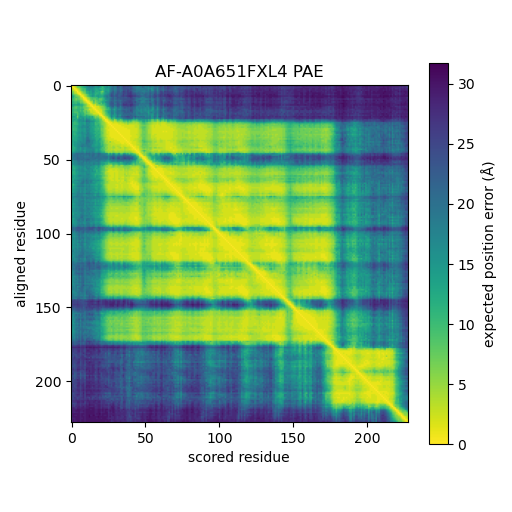 C C . GLU A 1 106 ? 10.831 5.096 7.024 1.00 91.94 106 GLU A C 1
ATOM 797 O O . GLU A 1 106 ? 10.774 3.913 7.362 1.00 91.94 106 GLU A O 1
ATOM 802 N N . PRO A 1 107 ? 10.337 6.068 7.816 1.00 92.25 107 PRO A N 1
ATOM 803 C CA . PRO A 1 107 ? 9.686 5.764 9.088 1.00 92.25 107 PRO A CA 1
ATOM 804 C C . PRO A 1 107 ? 8.460 4.845 8.960 1.00 92.25 107 PRO A C 1
ATOM 806 O O . PRO A 1 107 ? 8.261 3.974 9.803 1.00 92.25 107 PRO A O 1
ATOM 809 N N . ILE A 1 108 ? 7.638 4.994 7.912 1.00 93.50 108 ILE A N 1
ATOM 810 C CA . ILE A 1 108 ? 6.506 4.082 7.675 1.00 93.50 108 ILE A CA 1
ATOM 811 C C . ILE A 1 108 ? 7.006 2.659 7.450 1.00 93.50 108 ILE A C 1
ATOM 813 O O . ILE A 1 108 ? 6.458 1.741 8.050 1.00 93.50 108 ILE A O 1
ATOM 817 N N . LEU A 1 109 ? 8.037 2.471 6.623 1.00 94.31 109 LEU A N 1
ATOM 818 C CA . LEU A 1 109 ? 8.631 1.153 6.401 1.00 94.31 109 LEU A CA 1
ATOM 819 C C . LEU A 1 109 ? 9.183 0.560 7.698 1.00 94.31 109 LEU A C 1
ATOM 821 O O . LEU A 1 109 ? 8.903 -0.591 7.988 1.00 94.31 109 LEU A O 1
ATOM 825 N N . GLN A 1 110 ? 9.909 1.345 8.495 1.00 94.56 110 GLN A N 1
ATOM 826 C CA . GLN A 1 110 ? 10.554 0.861 9.721 1.00 94.56 110 GLN A CA 1
ATOM 827 C C . GLN A 1 110 ? 9.574 0.491 10.839 1.00 94.56 110 GLN A C 1
ATOM 829 O O . GLN A 1 110 ? 9.861 -0.400 11.635 1.00 94.56 110 GLN A O 1
ATOM 834 N N . PHE A 1 111 ? 8.446 1.196 10.946 1.00 94.38 111 PHE A N 1
ATOM 835 C CA . PHE A 1 111 ? 7.576 1.100 12.123 1.00 94.38 111 PHE A CA 1
ATOM 836 C C . PHE A 1 111 ? 6.135 0.683 11.810 1.00 94.38 111 PHE A C 1
ATOM 838 O O . PHE A 1 111 ? 5.361 0.399 12.727 1.00 94.38 111 PHE A O 1
ATOM 845 N N . GLY A 1 112 ? 5.740 0.658 10.537 1.00 93.75 112 GLY A N 1
ATOM 846 C CA . GLY A 1 112 ? 4.426 0.192 10.113 1.00 93.75 112 GLY A CA 1
ATOM 847 C C . GLY A 1 112 ? 4.263 -1.311 10.339 1.00 93.75 112 GLY A C 1
ATOM 848 O O . GLY A 1 112 ? 5.170 -2.093 10.085 1.00 93.75 112 GLY A O 1
ATOM 849 N N . LYS A 1 113 ? 3.077 -1.737 10.794 1.00 90.00 113 LYS A N 1
ATOM 850 C CA . LYS A 1 113 ? 2.797 -3.161 11.064 1.00 90.00 113 LYS A CA 1
ATOM 851 C C . LYS A 1 113 ? 2.841 -4.024 9.801 1.00 90.00 113 LYS A C 1
ATOM 853 O O . LYS A 1 113 ? 3.318 -5.153 9.834 1.00 90.00 113 LYS A O 1
ATOM 858 N N . HIS A 1 114 ? 2.288 -3.503 8.709 1.00 93.12 114 HIS A N 1
ATOM 859 C CA . HIS A 1 114 ? 2.285 -4.128 7.391 1.00 93.12 114 HIS A CA 1
ATOM 860 C C . HIS A 1 114 ? 2.440 -3.033 6.346 1.00 93.12 114 HIS A C 1
ATOM 862 O O . HIS A 1 114 ? 1.626 -2.109 6.311 1.00 93.12 114 HIS A O 1
ATOM 868 N N . VAL A 1 115 ? 3.469 -3.118 5.507 1.00 94.94 115 VAL A N 1
ATOM 869 C CA . VAL A 1 115 ? 3.770 -2.074 4.522 1.00 94.94 115 VAL A CA 1
ATOM 870 C C . VAL A 1 115 ? 3.938 -2.694 3.148 1.00 94.94 115 VAL A C 1
ATOM 872 O O . VAL A 1 115 ? 4.806 -3.535 2.933 1.00 94.94 115 VAL A O 1
ATOM 875 N N . GLU A 1 116 ? 3.118 -2.256 2.205 1.00 94.56 116 GLU A N 1
ATOM 876 C CA . GLU A 1 116 ? 3.285 -2.564 0.791 1.00 94.56 116 GLU A CA 1
ATOM 877 C C . GLU A 1 116 ? 3.682 -1.303 0.039 1.00 94.56 116 GLU A C 1
ATOM 879 O O . GLU A 1 116 ? 3.249 -0.199 0.367 1.00 94.56 116 GLU A O 1
ATOM 884 N N . VAL A 1 117 ? 4.515 -1.461 -0.982 1.00 92.31 117 VAL A N 1
ATOM 885 C CA . VAL A 1 117 ? 4.985 -0.340 -1.795 1.00 92.31 117 VAL A CA 1
ATOM 886 C C . VAL A 1 117 ? 4.498 -0.526 -3.218 1.00 92.31 117 VAL A C 1
ATOM 888 O O . VAL A 1 117 ? 4.712 -1.573 -3.813 1.00 92.31 117 VAL A O 1
ATOM 891 N N . VAL A 1 118 ? 3.849 0.480 -3.783 1.00 89.94 118 VAL A N 1
ATOM 892 C CA . VAL A 1 118 ? 3.466 0.535 -5.191 1.00 89.94 118 VAL A CA 1
ATOM 893 C C . VAL A 1 118 ? 4.445 1.452 -5.903 1.00 89.94 118 VAL A C 1
ATOM 895 O O . VAL A 1 118 ? 4.503 2.648 -5.621 1.00 89.94 118 VAL A O 1
ATOM 898 N N . ILE A 1 119 ? 5.204 0.882 -6.833 1.00 87.12 119 ILE A N 1
ATOM 899 C CA . ILE A 1 119 ? 6.216 1.586 -7.613 1.00 87.12 119 ILE A CA 1
ATOM 900 C C . ILE A 1 119 ? 5.650 1.834 -9.007 1.00 87.12 119 ILE A C 1
ATOM 902 O O . ILE A 1 119 ? 5.405 0.898 -9.773 1.00 87.12 119 ILE A O 1
ATOM 906 N N . GLY A 1 120 ? 5.428 3.107 -9.314 1.00 82.06 120 GLY A N 1
ATOM 907 C CA . GLY A 1 120 ? 4.912 3.595 -10.583 1.00 82.06 120 GLY A CA 1
ATOM 908 C C . GLY A 1 120 ? 5.950 4.392 -11.359 1.00 82.06 120 GLY A C 1
ATOM 909 O O . GLY A 1 120 ? 5.778 5.600 -11.521 1.00 82.06 120 GLY A O 1
ATOM 910 N N . CYS A 1 121 ? 6.999 3.722 -11.837 1.00 71.19 121 CYS A N 1
ATOM 911 C CA . CYS A 1 121 ? 8.060 4.342 -12.632 1.00 71.19 121 CYS A CA 1
ATOM 912 C C . CYS A 1 121 ? 7.837 4.132 -14.141 1.00 71.19 121 CYS A C 1
ATOM 914 O O . CYS A 1 121 ? 7.311 3.099 -14.557 1.00 71.19 121 CYS A O 1
ATOM 916 N N . SER A 1 122 ? 8.225 5.106 -14.962 1.00 66.50 122 SER A N 1
ATOM 917 C CA . SER A 1 122 ? 8.305 5.019 -16.427 1.00 66.50 122 SER A CA 1
ATOM 918 C C . SER A 1 122 ? 9.752 4.910 -16.923 1.00 66.50 122 SER A C 1
ATOM 920 O O . SER A 1 122 ? 9.966 4.572 -18.087 1.00 66.50 122 SER A O 1
ATOM 922 N N . GLY A 1 123 ? 10.736 5.114 -16.034 1.00 67.25 123 GLY A N 1
ATOM 923 C CA . GLY A 1 123 ? 12.165 4.966 -16.310 1.00 67.25 123 GLY A CA 1
ATOM 924 C C . GLY A 1 123 ? 12.936 4.156 -15.261 1.00 67.25 123 GLY A C 1
ATOM 925 O O . GLY A 1 123 ? 12.372 3.338 -14.528 1.00 67.25 123 GLY A O 1
ATOM 926 N N . GLN A 1 124 ? 14.257 4.372 -15.224 1.00 70.56 124 GLN A N 1
ATOM 927 C CA . GLN A 1 124 ? 15.135 3.809 -14.193 1.00 70.56 124 GLN A CA 1
ATOM 928 C C . GLN A 1 124 ? 14.773 4.396 -12.820 1.00 70.56 124 GLN A C 1
ATOM 930 O O . GLN A 1 124 ? 14.551 5.604 -12.721 1.00 70.56 124 GLN A O 1
ATOM 935 N N . PRO A 1 125 ? 14.735 3.578 -11.756 1.00 70.56 125 PRO A N 1
ATOM 936 C CA . PRO A 1 125 ? 14.347 4.050 -10.436 1.00 70.56 125 PRO A CA 1
ATOM 937 C C . PRO A 1 125 ? 15.343 5.079 -9.888 1.00 70.56 125 PRO A C 1
ATOM 939 O O . PRO A 1 125 ? 16.559 4.909 -9.989 1.00 70.56 125 PRO A O 1
ATOM 942 N N . HIS A 1 126 ? 14.830 6.127 -9.241 1.00 74.25 126 HIS A N 1
ATOM 943 C CA . HIS A 1 126 ? 15.662 7.110 -8.548 1.00 74.25 126 HIS A CA 1
ATOM 944 C C . HIS A 1 126 ? 16.464 6.449 -7.408 1.00 74.25 126 HIS A C 1
ATOM 946 O O . HIS A 1 126 ? 15.924 5.636 -6.660 1.00 74.25 126 HIS A O 1
ATOM 952 N N . GLN A 1 127 ? 17.730 6.832 -7.196 1.00 78.38 127 GLN A N 1
ATOM 953 C CA . GLN A 1 127 ? 18.601 6.202 -6.183 1.00 78.38 127 GLN A CA 1
ATOM 954 C C . GLN A 1 127 ? 17.998 6.216 -4.766 1.00 78.38 127 GLN A C 1
ATOM 956 O O . GLN A 1 127 ? 18.178 5.274 -4.001 1.00 78.38 127 GLN A O 1
ATOM 961 N N . ALA A 1 128 ? 17.250 7.264 -4.412 1.00 76.56 128 ALA A N 1
ATOM 962 C CA . ALA A 1 128 ? 16.580 7.351 -3.113 1.00 76.56 128 ALA A CA 1
ATOM 963 C C . ALA A 1 128 ? 15.523 6.248 -2.895 1.00 76.56 128 ALA A C 1
ATOM 965 O O . ALA A 1 128 ? 15.363 5.797 -1.767 1.00 76.56 128 ALA A O 1
ATOM 966 N N . LEU A 1 129 ? 14.856 5.767 -3.955 1.00 82.00 129 LEU A N 1
ATOM 967 C CA . LEU A 1 129 ? 13.978 4.591 -3.886 1.00 82.00 129 LEU A CA 1
ATOM 968 C C . LEU A 1 129 ? 14.780 3.351 -3.470 1.00 82.00 129 LEU A C 1
ATOM 970 O O . LEU A 1 129 ? 14.350 2.575 -2.621 1.00 82.00 129 LEU A O 1
ATOM 974 N N . LEU A 1 130 ? 15.963 3.176 -4.057 1.00 82.38 130 LEU A N 1
ATOM 975 C CA . LEU A 1 130 ? 16.818 2.013 -3.818 1.00 82.38 130 LEU A CA 1
ATOM 976 C C . LEU A 1 130 ? 17.406 1.989 -2.401 1.00 82.38 130 LEU A C 1
ATOM 978 O O . LEU A 1 130 ? 17.737 0.921 -1.899 1.00 82.38 130 LEU A O 1
ATOM 982 N N . ASN A 1 131 ? 17.489 3.148 -1.747 1.00 88.06 131 ASN A N 1
ATOM 983 C CA . ASN A 1 131 ? 18.020 3.287 -0.392 1.00 88.06 131 ASN A CA 1
ATOM 984 C C . ASN A 1 131 ? 16.972 3.060 0.712 1.00 88.06 131 ASN A C 1
ATOM 986 O O . ASN A 1 131 ? 17.324 3.114 1.890 1.00 88.06 131 ASN A O 1
ATOM 990 N N . LEU A 1 132 ? 15.699 2.838 0.367 1.00 89.38 132 LEU A N 1
ATOM 991 C CA . LEU A 1 132 ? 14.667 2.549 1.363 1.00 89.38 132 LEU A CA 1
ATOM 992 C C . LEU A 1 132 ? 14.957 1.225 2.102 1.00 89.38 132 LEU A C 1
ATOM 994 O O . LEU A 1 132 ? 15.550 0.313 1.519 1.00 89.38 132 LEU A O 1
ATOM 998 N N . PRO A 1 133 ? 14.517 1.078 3.368 1.00 92.12 133 PRO A N 1
ATOM 999 C CA . PRO A 1 133 ? 14.707 -0.140 4.160 1.00 92.12 133 PRO A CA 1
ATOM 1000 C C . PRO A 1 133 ? 13.747 -1.254 3.712 1.00 92.12 133 PRO A C 1
ATOM 1002 O O . PRO A 1 133 ? 12.818 -1.650 4.413 1.00 92.12 133 PRO A O 1
ATOM 1005 N N . TRP A 1 134 ? 13.965 -1.764 2.503 1.00 91.56 134 TRP A N 1
ATOM 1006 C CA . TRP A 1 134 ? 13.133 -2.760 1.829 1.00 91.56 134 TRP A CA 1
ATOM 1007 C C . TRP A 1 134 ? 12.958 -4.075 2.590 1.00 91.56 134 TRP A C 1
ATOM 1009 O O . TRP A 1 134 ? 11.990 -4.787 2.342 1.00 91.56 134 TRP A O 1
ATOM 1019 N N . GLN A 1 135 ? 13.864 -4.410 3.509 1.00 89.94 135 GLN A N 1
ATOM 1020 C CA . GLN A 1 135 ? 13.732 -5.582 4.376 1.00 89.94 135 GLN A CA 1
ATOM 1021 C C . GLN A 1 135 ? 12.498 -5.523 5.291 1.00 89.94 135 GLN A C 1
ATOM 1023 O O . GLN A 1 135 ? 12.018 -6.570 5.715 1.00 89.94 135 GLN A O 1
ATOM 1028 N N . GLU A 1 136 ? 11.977 -4.321 5.547 1.00 92.44 136 GLU A N 1
ATOM 1029 C CA . GLU A 1 136 ? 10.775 -4.101 6.356 1.00 92.44 136 GLU A CA 1
ATOM 1030 C C . GLU A 1 136 ? 9.490 -4.090 5.503 1.00 92.44 136 GLU A C 1
ATOM 1032 O O . GLU A 1 136 ? 8.376 -4.154 6.022 1.00 92.44 136 GLU A O 1
ATOM 1037 N N . ALA A 1 137 ? 9.618 -4.029 4.171 1.00 93.31 137 ALA A N 1
ATOM 1038 C CA . ALA A 1 137 ? 8.471 -4.078 3.273 1.00 93.31 137 ALA A CA 1
ATOM 1039 C C . ALA A 1 137 ? 7.919 -5.508 3.168 1.00 93.31 137 ALA A C 1
ATOM 1041 O O . ALA A 1 137 ? 8.647 -6.475 2.938 1.00 93.31 137 ALA A O 1
ATOM 1042 N N . ALA A 1 138 ? 6.595 -5.641 3.246 1.00 90.88 138 ALA A N 1
ATOM 1043 C CA . ALA A 1 138 ? 5.912 -6.911 3.036 1.00 90.88 138 ALA A CA 1
ATOM 1044 C C . ALA A 1 138 ? 5.914 -7.324 1.556 1.00 90.88 138 ALA A C 1
ATOM 1046 O O . ALA A 1 138 ? 6.033 -8.513 1.246 1.00 90.88 138 ALA A O 1
ATOM 1047 N N . ALA A 1 139 ? 5.767 -6.352 0.648 1.00 90.94 139 ALA A N 1
ATOM 1048 C CA . ALA A 1 139 ? 5.841 -6.557 -0.794 1.00 90.94 139 ALA A CA 1
ATOM 1049 C C . ALA A 1 139 ? 6.035 -5.246 -1.568 1.00 90.94 139 ALA A C 1
ATOM 1051 O O . ALA A 1 139 ? 5.657 -4.169 -1.099 1.00 90.94 139 ALA A O 1
ATOM 1052 N N . ALA A 1 140 ? 6.540 -5.365 -2.796 1.00 90.31 140 ALA A N 1
ATOM 1053 C CA . ALA A 1 140 ? 6.509 -4.310 -3.802 1.00 90.31 140 ALA A CA 1
ATOM 1054 C C . ALA A 1 140 ? 5.579 -4.684 -4.964 1.00 90.31 140 ALA A C 1
ATOM 1056 O O . ALA A 1 140 ? 5.563 -5.825 -5.418 1.00 90.31 140 ALA A O 1
ATOM 1057 N N . HIS A 1 141 ? 4.832 -3.712 -5.478 1.00 89.12 141 HIS A N 1
ATOM 1058 C CA . HIS A 1 141 ? 3.946 -3.835 -6.629 1.00 89.12 141 HIS A CA 1
ATOM 1059 C C . HIS A 1 141 ? 4.444 -2.926 -7.744 1.00 89.12 141 HIS A C 1
ATOM 1061 O O . HIS A 1 141 ? 4.392 -1.704 -7.618 1.00 89.12 141 HIS A O 1
ATOM 1067 N N . LEU A 1 142 ? 4.905 -3.509 -8.843 1.00 85.06 142 LEU A N 1
ATOM 1068 C CA . LEU A 1 142 ? 5.329 -2.772 -10.025 1.00 85.06 142 LEU A CA 1
ATOM 1069 C C . LEU A 1 142 ? 4.095 -2.442 -10.872 1.00 85.06 142 LEU A C 1
ATOM 1071 O O . LEU A 1 142 ? 3.419 -3.338 -11.381 1.00 85.06 142 LEU A O 1
ATOM 1075 N N . GLN A 1 143 ? 3.788 -1.152 -10.999 1.00 82.19 143 GLN A N 1
ATOM 1076 C CA . GLN A 1 143 ? 2.631 -0.648 -11.737 1.00 82.19 143 GLN A CA 1
ATOM 1077 C C . GLN A 1 143 ? 3.089 0.290 -12.860 1.00 82.19 143 GLN A C 1
ATOM 1079 O O . GLN A 1 143 ? 3.356 1.463 -12.603 1.00 82.19 143 GLN A O 1
ATOM 1084 N N . PRO A 1 144 ? 3.165 -0.173 -14.118 1.00 73.25 144 PRO A N 1
ATOM 1085 C CA . PRO A 1 144 ? 3.605 0.683 -15.216 1.00 73.25 144 PRO A CA 1
ATOM 1086 C C . PRO A 1 144 ? 2.604 1.831 -15.457 1.00 73.25 144 PRO A C 1
ATOM 1088 O O . PRO A 1 144 ? 1.407 1.594 -15.647 1.00 73.25 144 PRO A O 1
ATOM 1091 N N . ARG A 1 145 ? 3.075 3.086 -15.503 1.00 69.94 145 ARG A N 1
ATOM 1092 C CA . ARG A 1 145 ? 2.268 4.247 -15.948 1.00 69.94 145 ARG A CA 1
ATOM 1093 C C . ARG A 1 145 ? 2.268 4.348 -17.490 1.00 69.94 145 ARG A C 1
ATOM 1095 O O . ARG A 1 145 ? 3.295 4.143 -18.125 1.00 69.94 145 ARG A O 1
ATOM 1102 N N . ARG A 1 146 ? 1.111 4.624 -18.120 1.00 58.47 146 ARG A N 1
ATOM 1103 C CA . ARG A 1 146 ? 0.871 4.543 -19.593 1.00 58.47 146 ARG A CA 1
ATOM 1104 C C . ARG A 1 146 ? 0.747 5.917 -20.302 1.00 58.47 146 ARG A C 1
ATOM 1106 O O . ARG A 1 146 ? 0.382 6.863 -19.607 1.00 58.47 146 ARG A O 1
ATOM 1113 N N . PRO A 1 147 ? 0.944 6.029 -21.657 1.00 46.62 147 PRO A N 1
ATOM 1114 C CA . PRO A 1 147 ? 0.822 4.942 -22.651 1.00 46.62 147 PRO A CA 1
ATOM 1115 C C . PRO A 1 147 ? 1.973 4.654 -23.652 1.00 46.62 147 PRO A C 1
ATOM 1117 O O . PRO A 1 147 ? 1.750 3.801 -24.505 1.00 46.62 147 PRO A O 1
ATOM 1120 N N . HIS A 1 148 ? 3.175 5.244 -23.590 1.00 47.84 148 HIS A N 1
ATOM 1121 C CA . HIS A 1 148 ? 4.185 5.044 -24.662 1.00 47.84 148 HIS A CA 1
ATOM 1122 C C . HIS A 1 148 ? 5.358 4.076 -24.400 1.00 47.84 148 HIS A C 1
ATOM 1124 O O . HIS A 1 148 ? 6.045 3.758 -25.361 1.00 47.84 148 HIS A O 1
ATOM 1130 N N . ALA A 1 149 ? 5.591 3.569 -23.184 1.00 49.03 149 ALA A N 1
ATOM 1131 C CA . ALA A 1 149 ? 6.890 2.946 -22.858 1.00 49.03 149 ALA A CA 1
ATOM 1132 C C . ALA A 1 149 ? 6.911 1.420 -22.631 1.00 49.03 149 ALA A C 1
ATOM 1134 O O . ALA A 1 149 ? 7.943 0.893 -22.235 1.00 49.03 149 ALA A O 1
ATOM 1135 N N . ALA A 1 150 ? 5.799 0.690 -22.787 1.00 52.06 150 ALA A N 1
ATOM 1136 C CA . ALA A 1 150 ? 5.798 -0.709 -22.347 1.00 52.06 150 ALA A CA 1
ATOM 1137 C C . ALA A 1 150 ? 4.594 -1.525 -22.850 1.00 52.06 150 ALA A C 1
ATOM 1139 O O . ALA A 1 150 ? 3.618 -1.749 -22.127 1.00 52.06 150 ALA A O 1
ATOM 1140 N N . VAL A 1 151 ? 4.664 -2.027 -24.084 1.00 55.41 151 VAL A N 1
ATOM 1141 C CA . VAL A 1 151 ? 3.849 -3.176 -24.515 1.00 55.41 151 VAL A CA 1
ATOM 1142 C C . VAL A 1 151 ? 4.803 -4.269 -24.990 1.00 55.41 151 VAL A C 1
ATOM 1144 O O . VAL A 1 151 ? 5.641 -4.033 -25.853 1.00 55.41 151 VAL A O 1
ATOM 1147 N N . GLY A 1 152 ? 4.700 -5.470 -24.420 1.00 66.50 152 GLY A N 1
ATOM 1148 C CA . GLY A 1 152 ? 5.575 -6.588 -24.780 1.00 66.50 152 GLY A CA 1
ATOM 1149 C C . GLY A 1 152 ? 6.955 -6.512 -24.118 1.00 66.50 152 GLY A C 1
ATOM 1150 O O . GLY A 1 152 ? 7.047 -6.481 -22.893 1.00 66.50 152 GLY A O 1
ATOM 1151 N N . VAL A 1 153 ? 8.021 -6.527 -24.921 1.00 71.56 153 VAL A N 1
ATOM 1152 C CA . VAL A 1 153 ? 9.410 -6.727 -24.456 1.00 71.56 153 VAL A CA 1
ATOM 1153 C C . VAL A 1 153 ? 9.920 -5.576 -23.585 1.00 71.56 153 VAL A C 1
ATOM 1155 O O . VAL A 1 153 ? 10.616 -5.820 -22.609 1.00 71.56 153 VAL A O 1
ATOM 1158 N N . GLU A 1 154 ? 9.543 -4.331 -23.872 1.00 74.25 154 GLU A N 1
ATOM 1159 C CA . GLU A 1 154 ? 9.978 -3.169 -23.077 1.00 74.25 154 GLU A CA 1
ATOM 1160 C C . GLU A 1 154 ? 9.398 -3.198 -21.657 1.00 74.25 154 GLU A C 1
ATOM 1162 O O . GLU A 1 154 ? 10.108 -2.937 -20.689 1.00 74.25 154 GLU A O 1
ATOM 1167 N N . LEU A 1 155 ? 8.134 -3.625 -21.520 1.00 75.50 155 LEU A N 1
ATOM 1168 C CA . LEU A 1 155 ? 7.516 -3.858 -20.214 1.00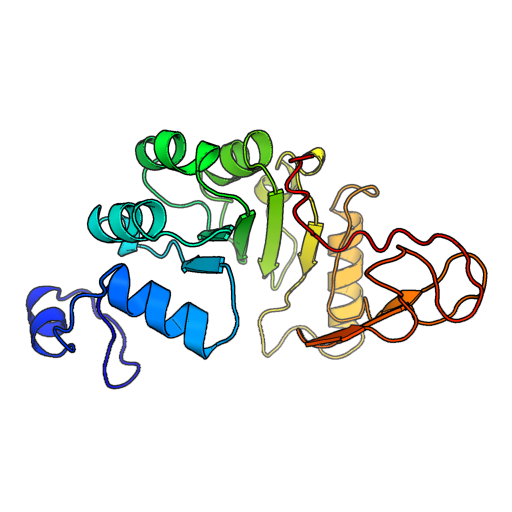 75.50 155 LEU A CA 1
ATOM 1169 C C . LEU A 1 155 ? 8.255 -4.960 -19.449 1.00 75.50 155 LEU A C 1
ATOM 1171 O O . LEU A 1 155 ? 8.554 -4.798 -18.273 1.00 75.50 155 LEU A O 1
ATOM 1175 N N . GLN A 1 156 ? 8.554 -6.074 -20.127 1.00 76.31 156 GLN A N 1
ATOM 1176 C CA . GLN A 1 156 ? 9.307 -7.194 -19.552 1.00 76.31 156 GLN A CA 1
ATOM 1177 C C . GLN A 1 156 ? 10.675 -6.750 -19.054 1.00 76.31 156 GLN A C 1
ATOM 1179 O O . GLN A 1 156 ? 11.062 -7.082 -17.937 1.00 76.31 156 GLN A O 1
ATOM 1184 N N . GLN A 1 157 ? 11.391 -5.997 -19.883 1.00 79.06 157 GLN A N 1
ATOM 1185 C CA . GLN A 1 157 ? 12.725 -5.521 -19.570 1.00 79.06 157 GLN A CA 1
ATOM 1186 C C . GLN A 1 157 ? 12.699 -4.587 -18.361 1.00 79.06 157 GLN A C 1
ATOM 1188 O O . GLN A 1 157 ? 13.475 -4.788 -17.431 1.00 79.06 157 GLN A O 1
ATOM 1193 N N . TRP A 1 158 ? 11.759 -3.638 -18.327 1.00 80.62 158 TRP A N 1
ATOM 1194 C CA . TRP A 1 158 ? 11.584 -2.747 -17.183 1.00 80.62 158 TRP A CA 1
ATOM 1195 C C . TRP A 1 158 ? 11.260 -3.514 -15.895 1.00 80.62 158 TRP A C 1
ATOM 1197 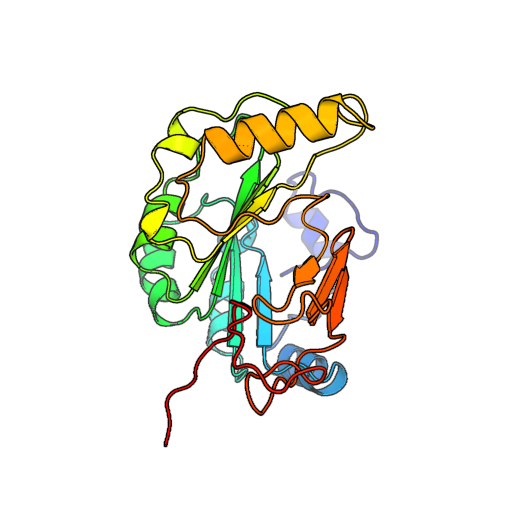O O . TRP A 1 158 ? 11.904 -3.291 -14.873 1.00 80.62 158 TRP A O 1
ATOM 1207 N N . GLU A 1 159 ? 10.319 -4.464 -15.931 1.00 81.25 159 GLU A N 1
ATOM 1208 C CA . GLU A 1 159 ? 9.984 -5.278 -14.754 1.00 81.25 159 GLU A CA 1
ATOM 1209 C C . GLU A 1 159 ? 11.194 -6.080 -14.259 1.00 81.25 159 GLU A C 1
ATOM 1211 O O . GLU A 1 159 ? 11.439 -6.150 -13.055 1.00 81.25 159 GLU A O 1
ATOM 1216 N N . GLN A 1 160 ? 11.984 -6.648 -15.174 1.00 82.19 160 GLN A N 1
ATOM 1217 C CA . GLN A 1 160 ? 13.202 -7.386 -14.840 1.00 82.19 160 GLN A CA 1
ATOM 1218 C C . GLN A 1 160 ? 14.307 -6.489 -14.281 1.00 82.19 160 GLN A C 1
ATOM 1220 O O . GLN A 1 160 ? 15.024 -6.913 -13.373 1.00 82.19 160 GLN A O 1
ATOM 1225 N N . ASP A 1 161 ? 14.480 -5.285 -14.827 1.00 83.12 161 ASP A N 1
ATOM 1226 C CA . ASP A 1 161 ? 15.429 -4.294 -14.316 1.00 83.12 161 ASP A CA 1
ATOM 1227 C C . ASP A 1 161 ? 15.027 -3.874 -12.897 1.00 83.12 161 ASP A C 1
ATOM 1229 O O . ASP A 1 161 ? 15.838 -3.969 -11.979 1.00 83.12 161 ASP A O 1
ATOM 1233 N N . MET A 1 162 ? 13.750 -3.546 -12.681 1.00 83.94 162 MET A N 1
ATOM 1234 C CA . MET A 1 162 ? 13.214 -3.214 -11.359 1.00 83.94 162 MET A CA 1
ATOM 1235 C C . MET A 1 162 ? 13.384 -4.353 -10.352 1.00 83.94 162 MET A C 1
ATOM 1237 O O . MET A 1 162 ? 13.825 -4.116 -9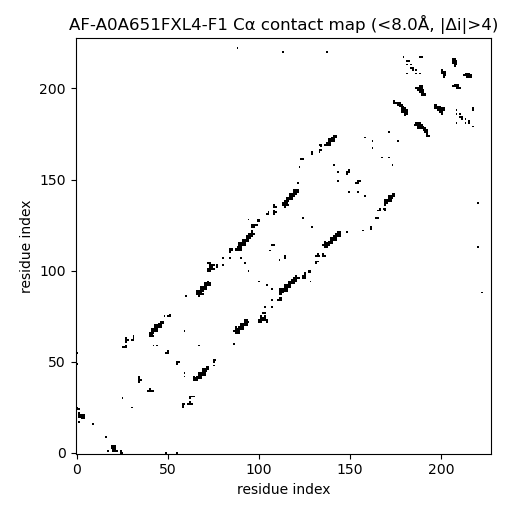.230 1.00 83.94 162 MET A O 1
ATOM 1241 N N . CYS A 1 163 ? 13.085 -5.597 -10.740 1.00 85.00 163 CYS A N 1
ATOM 1242 C CA . CYS A 1 163 ? 13.292 -6.754 -9.866 1.00 85.00 163 CYS A CA 1
ATOM 1243 C C . CYS A 1 163 ? 14.770 -6.940 -9.496 1.00 85.00 163 CYS A C 1
ATOM 1245 O O . CYS A 1 163 ? 15.065 -7.340 -8.374 1.00 85.00 163 CYS A O 1
ATOM 1247 N N . ARG A 1 164 ? 15.703 -6.639 -10.411 1.00 85.94 164 ARG A N 1
ATOM 1248 C CA . ARG A 1 164 ? 17.150 -6.688 -10.139 1.00 85.94 164 ARG A CA 1
ATOM 1249 C C . ARG A 1 164 ? 17.628 -5.560 -9.226 1.00 85.94 164 ARG A C 1
ATOM 1251 O O . ARG A 1 164 ? 18.618 -5.745 -8.525 1.00 85.94 164 ARG A O 1
ATOM 1258 N N . SER A 1 165 ? 16.955 -4.414 -9.244 1.00 85.06 165 SER A N 1
ATOM 1259 C CA . SER A 1 165 ? 17.279 -3.265 -8.393 1.00 85.06 165 SER A CA 1
ATOM 1260 C C . SER A 1 165 ? 16.736 -3.383 -6.964 1.00 85.06 165 SER A C 1
ATOM 1262 O O . SER A 1 165 ? 17.192 -2.652 -6.087 1.00 85.06 165 SER A O 1
ATOM 1264 N N . LEU A 1 166 ? 15.780 -4.280 -6.713 1.00 86.88 166 LEU A N 1
ATOM 1265 C CA . LEU A 1 166 ? 15.199 -4.529 -5.392 1.00 86.88 166 LEU A CA 1
ATOM 1266 C C . LEU A 1 166 ? 15.880 -5.720 -4.691 1.00 86.88 166 LEU A C 1
ATOM 1268 O O . LEU A 1 166 ? 16.476 -6.572 -5.356 1.00 86.88 166 LEU A O 1
ATOM 1272 N N . PRO A 1 167 ? 15.797 -5.832 -3.350 1.00 88.12 167 PRO A N 1
ATOM 1273 C CA . PRO A 1 167 ? 16.374 -6.975 -2.653 1.00 88.12 167 PRO A CA 1
ATOM 1274 C C . PRO A 1 167 ? 15.767 -8.308 -3.117 1.00 88.12 167 PRO A C 1
AT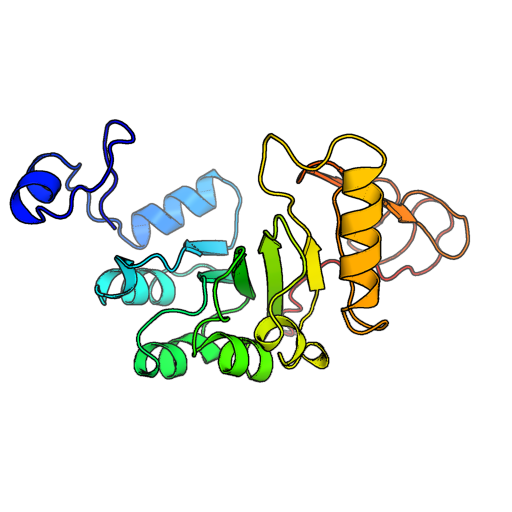OM 1276 O O . PRO A 1 167 ? 14.543 -8.428 -3.163 1.00 88.12 167 PRO A O 1
ATOM 1279 N N . PRO A 1 168 ? 16.579 -9.358 -3.349 1.00 83.00 168 PRO A N 1
ATOM 1280 C CA . PRO A 1 168 ? 16.085 -10.654 -3.829 1.00 83.00 168 PRO A CA 1
ATOM 1281 C C . PRO A 1 168 ? 15.078 -11.352 -2.903 1.00 83.00 168 PRO A C 1
ATOM 1283 O O . PRO A 1 168 ? 14.340 -12.231 -3.338 1.00 83.00 168 PRO A O 1
ATOM 1286 N N . SER A 1 169 ? 15.069 -11.007 -1.612 1.00 82.12 169 SER A N 1
ATOM 1287 C CA . SER A 1 169 ? 14.149 -11.569 -0.618 1.00 82.12 169 SER A CA 1
ATOM 1288 C C . SER A 1 169 ? 12.785 -10.874 -0.571 1.00 82.12 169 SER A C 1
ATOM 1290 O O . SER A 1 169 ? 11.887 -11.374 0.109 1.00 82.12 169 SER A O 1
ATOM 1292 N N . LEU A 1 170 ? 12.629 -9.728 -1.242 1.00 86.62 170 LEU A N 1
ATOM 1293 C CA . LEU A 1 170 ? 11.391 -8.955 -1.261 1.00 86.62 170 LEU A CA 1
ATOM 1294 C C . LEU A 1 170 ? 10.384 -9.600 -2.226 1.00 86.62 170 LEU A C 1
ATOM 1296 O O . LEU A 1 170 ? 10.704 -9.781 -3.401 1.00 86.62 170 LEU A O 1
ATOM 1300 N N . PRO A 1 171 ? 9.153 -9.922 -1.791 1.00 86.44 171 PRO A N 1
ATOM 1301 C CA . PRO A 1 171 ? 8.099 -10.318 -2.715 1.00 86.44 171 PRO A CA 1
ATOM 1302 C C . PRO A 1 171 ? 7.770 -9.174 -3.682 1.00 86.44 171 PRO A C 1
ATOM 1304 O O . PRO A 1 171 ? 7.343 -8.102 -3.252 1.00 86.44 171 PRO A O 1
ATOM 1307 N N . VAL A 1 172 ? 7.948 -9.406 -4.984 1.00 85.69 172 VAL A N 1
ATOM 1308 C CA . VAL A 1 172 ? 7.631 -8.429 -6.034 1.00 85.69 172 VAL A CA 1
ATOM 1309 C C . VAL A 1 172 ? 6.456 -8.928 -6.870 1.00 85.69 172 VAL A C 1
ATOM 1311 O O . VAL A 1 172 ? 6.494 -10.017 -7.436 1.00 85.69 172 VAL A O 1
ATOM 1314 N N . TYR A 1 173 ? 5.410 -8.116 -6.972 1.00 82.69 173 TYR A N 1
ATOM 1315 C CA . TYR A 1 173 ? 4.252 -8.339 -7.827 1.00 82.69 173 TYR A CA 1
ATOM 1316 C C . TYR A 1 173 ? 4.319 -7.382 -9.014 1.00 82.69 173 TYR A C 1
ATOM 1318 O O . TYR A 1 173 ? 4.168 -6.177 -8.858 1.00 82.69 173 TYR A O 1
ATOM 1326 N N . HIS A 1 174 ? 4.537 -7.899 -10.212 1.00 77.06 174 HIS A N 1
ATOM 1327 C CA . HIS A 1 174 ? 4.530 -7.114 -11.447 1.00 77.06 174 HIS A CA 1
ATOM 1328 C C . HIS A 1 174 ? 3.423 -7.596 -12.385 1.00 77.06 174 HIS A C 1
ATOM 1330 O O . HIS A 1 174 ? 2.731 -8.572 -12.081 1.00 77.06 174 HIS A O 1
ATOM 1336 N N . SER A 1 175 ? 3.216 -6.924 -13.518 1.00 64.50 175 SER A N 1
ATOM 1337 C CA . SER A 1 175 ? 2.081 -7.206 -14.410 1.00 64.50 175 SER A CA 1
ATOM 1338 C C . SER A 1 175 ? 2.075 -8.639 -14.958 1.00 64.50 175 SER A C 1
ATOM 1340 O O . SER A 1 175 ? 1.024 -9.129 -15.370 1.00 64.50 175 SER A O 1
ATOM 1342 N N . GLN A 1 176 ? 3.223 -9.324 -14.902 1.00 61.31 176 GLN A N 1
ATOM 1343 C CA . GLN A 1 176 ? 3.404 -10.705 -15.353 1.00 61.31 176 GLN A CA 1
ATOM 1344 C C . GLN A 1 176 ? 3.509 -11.728 -14.223 1.00 61.31 176 GLN A C 1
ATOM 1346 O O . GLN A 1 176 ? 3.473 -12.928 -14.512 1.00 61.31 176 GLN A O 1
ATOM 1351 N N . HIS A 1 177 ? 3.612 -11.293 -12.957 1.00 57.47 177 HIS A N 1
ATOM 1352 C CA . HIS A 1 177 ? 3.597 -12.191 -11.800 1.00 57.47 177 HIS A CA 1
ATOM 1353 C C . HIS A 1 177 ? 2.168 -12.708 -11.618 1.00 57.47 177 HIS A C 1
ATOM 1355 O O . HIS A 1 177 ? 1.350 -12.180 -10.865 1.00 57.47 177 HIS A O 1
ATOM 1361 N N . SER A 1 178 ? 1.869 -13.720 -12.426 1.00 59.62 178 SER A N 1
ATOM 1362 C CA . SER A 1 178 ? 0.511 -14.062 -12.821 1.00 59.62 178 SER A CA 1
ATOM 1363 C C . SER A 1 178 ? -0.163 -15.026 -11.861 1.00 59.62 178 SER A C 1
ATOM 1365 O O . SER A 1 178 ? -1.383 -15.124 -11.859 1.00 59.62 178 SER A O 1
ATOM 1367 N N . THR A 1 179 ? 0.599 -15.710 -11.005 1.00 69.31 179 THR A N 1
ATOM 1368 C CA . THR A 1 179 ? 0.040 -16.768 -10.171 1.00 69.31 179 THR A CA 1
ATOM 1369 C C . THR A 1 179 ? 0.983 -17.153 -9.023 1.00 69.31 179 THR A C 1
ATOM 1371 O O . THR A 1 179 ? 2.198 -17.199 -9.196 1.00 69.31 179 THR A O 1
ATOM 1374 N N . THR A 1 180 ? 0.448 -17.488 -7.843 1.00 75.25 180 THR A N 1
ATOM 1375 C CA . THR A 1 180 ? 1.153 -18.331 -6.861 1.00 75.25 180 THR A CA 1
ATOM 1376 C C . THR A 1 180 ? 0.880 -19.803 -7.147 1.00 75.25 180 THR A C 1
ATOM 1378 O O . THR A 1 180 ? -0.277 -20.212 -7.114 1.00 75.25 180 THR A O 1
ATOM 1381 N N . PHE A 1 181 ? 1.919 -20.608 -7.359 1.00 79.50 181 PHE A N 1
ATOM 1382 C CA . PHE A 1 181 ? 1.797 -22.054 -7.566 1.00 79.50 181 PHE A CA 1
ATOM 1383 C C . PHE A 1 181 ? 2.161 -22.845 -6.306 1.00 79.50 181 PHE A C 1
ATOM 1385 O O . PHE A 1 181 ? 2.920 -22.381 -5.455 1.00 79.50 181 PHE A O 1
ATOM 1392 N N . CYS A 1 182 ? 1.625 -24.057 -6.189 1.00 80.94 182 CYS A N 1
ATOM 1393 C CA . CYS A 1 182 ? 1.990 -24.996 -5.143 1.00 80.94 182 CYS A CA 1
ATOM 1394 C C . CYS A 1 182 ? 3.420 -25.490 -5.380 1.00 80.94 182 CYS A C 1
ATOM 1396 O O . CYS A 1 182 ? 3.682 -26.029 -6.457 1.00 80.94 182 CYS A O 1
ATOM 1398 N N . PRO A 1 183 ? 4.322 -25.411 -4.388 1.00 72.44 183 PRO A N 1
ATOM 1399 C CA . PRO A 1 183 ? 5.701 -25.859 -4.568 1.00 72.44 183 PRO A CA 1
ATOM 1400 C C . PRO A 1 183 ? 5.806 -27.376 -4.784 1.00 72.44 183 PRO A C 1
ATOM 1402 O O . PRO A 1 183 ? 6.772 -27.841 -5.377 1.00 72.44 183 PRO A O 1
ATOM 1405 N N . GLN A 1 184 ? 4.810 -28.146 -4.329 1.00 83.12 184 GLN A N 1
ATOM 1406 C CA . GLN A 1 184 ? 4.817 -29.605 -4.420 1.00 83.12 184 GLN A CA 1
ATOM 1407 C C . GLN A 1 184 ? 4.231 -30.131 -5.732 1.00 83.12 184 GLN A C 1
ATOM 1409 O O . GLN A 1 184 ? 4.809 -31.013 -6.356 1.00 83.12 184 GLN A O 1
ATOM 1414 N N . CYS A 1 185 ? 3.049 -29.650 -6.124 1.00 81.56 185 CYS A N 1
ATOM 1415 C CA . CYS A 1 185 ? 2.317 -30.203 -7.271 1.00 81.56 185 CYS A CA 1
ATOM 1416 C C . CYS A 1 185 ? 2.226 -29.253 -8.467 1.00 81.56 185 CYS A C 1
ATOM 1418 O O . CYS A 1 185 ? 1.640 -29.616 -9.481 1.00 81.56 185 CYS A O 1
ATOM 1420 N N . GLY A 1 186 ? 2.746 -28.029 -8.348 1.00 77.69 186 GLY A N 1
ATOM 1421 C CA . GLY A 1 186 ? 2.668 -27.018 -9.402 1.00 77.69 186 GLY A CA 1
ATOM 1422 C C . GLY A 1 186 ? 1.264 -26.459 -9.645 1.00 77.69 186 GLY A C 1
ATOM 1423 O O . GLY A 1 186 ? 1.100 -25.638 -10.538 1.00 77.69 186 GLY A O 1
ATOM 1424 N N . ALA A 1 187 ? 0.248 -26.865 -8.873 1.00 82.75 187 ALA A N 1
ATOM 1425 C CA . ALA A 1 187 ? -1.107 -26.348 -9.038 1.00 82.75 187 ALA A CA 1
ATOM 1426 C C . ALA A 1 187 ? -1.163 -24.835 -8.788 1.00 82.75 187 ALA A C 1
ATOM 1428 O O . ALA A 1 187 ? -0.604 -24.335 -7.813 1.00 82.75 187 ALA A O 1
ATOM 1429 N N . GLU A 1 188 ? -1.881 -24.123 -9.649 1.00 84.94 188 GLU A N 1
ATOM 1430 C CA . GLU A 1 188 ? -2.194 -22.702 -9.510 1.00 84.94 188 GLU A CA 1
ATOM 1431 C C . GLU A 1 188 ? -3.050 -22.476 -8.253 1.00 84.94 188 GLU A C 1
ATOM 1433 O O . GLU A 1 188 ? -4.209 -22.880 -8.175 1.00 84.94 188 GLU A O 1
ATOM 1438 N N . LEU A 1 189 ? -2.458 -21.872 -7.224 1.00 85.31 189 LEU A N 1
ATOM 1439 C CA . LEU A 1 189 ? -3.117 -21.616 -5.947 1.00 85.31 189 LEU A CA 1
ATOM 1440 C C . LEU A 1 189 ? -3.900 -20.306 -5.962 1.00 85.31 189 LEU A C 1
ATOM 1442 O O . LEU A 1 189 ? -5.049 -20.268 -5.526 1.00 85.31 189 LEU A O 1
ATOM 1446 N N . VAL A 1 190 ? -3.267 -19.235 -6.442 1.00 80.19 190 VAL A N 1
ATOM 1447 C CA . VAL A 1 190 ? -3.868 -17.900 -6.537 1.00 80.19 190 VAL A CA 1
ATOM 1448 C C . VAL A 1 190 ? -3.440 -17.267 -7.841 1.00 80.19 190 VAL A C 1
ATOM 1450 O O . VAL A 1 190 ? -2.272 -16.920 -7.989 1.00 80.19 190 VAL A O 1
ATOM 1453 N N . TRP A 1 191 ? -4.384 -17.079 -8.748 1.00 77.25 191 TRP A N 1
ATOM 1454 C CA . TRP A 1 191 ? -4.198 -16.333 -9.980 1.00 77.25 191 TRP A CA 1
ATOM 1455 C C . TRP A 1 191 ? -4.259 -14.826 -9.716 1.00 77.25 191 TRP A C 1
ATOM 1457 O O . TRP A 1 191 ? -5.054 -14.351 -8.898 1.00 77.25 191 TRP A O 1
ATOM 1467 N N . ARG A 1 192 ? -3.419 -14.057 -10.405 1.00 67.44 192 ARG A N 1
ATOM 1468 C CA . ARG A 1 192 ? -3.337 -12.597 -10.341 1.00 67.44 192 ARG A CA 1
ATOM 1469 C C . ARG A 1 192 ? -3.069 -12.038 -11.733 1.00 67.44 192 ARG A C 1
ATOM 1471 O O . ARG A 1 192 ? -2.092 -12.391 -12.367 1.00 67.44 192 ARG A O 1
ATOM 1478 N N . HIS A 1 193 ? -3.893 -11.122 -12.218 1.00 57.84 193 HIS A N 1
ATOM 1479 C CA . HIS A 1 193 ? -3.604 -10.437 -13.479 1.00 57.84 193 HIS A CA 1
ATOM 1480 C C . HIS A 1 193 ? -4.292 -9.080 -13.523 1.00 57.84 193 HIS A C 1
ATOM 1482 O O . HIS A 1 193 ? -5.487 -8.970 -13.241 1.00 57.84 193 HIS A O 1
ATOM 1488 N N . GLY A 1 194 ? -3.547 -8.040 -13.909 1.00 50.38 194 GLY A N 1
ATOM 1489 C CA . GLY A 1 194 ? -4.096 -6.696 -14.119 1.00 50.38 194 GLY A CA 1
ATOM 1490 C C . GLY A 1 194 ? -4.865 -6.144 -12.912 1.00 50.38 194 GLY A C 1
ATOM 1491 O O . GLY A 1 194 ? -5.973 -5.638 -13.076 1.00 50.38 194 GLY A O 1
ATOM 1492 N N . GLY A 1 195 ? -4.326 -6.314 -11.698 1.00 50.16 195 GLY A N 1
ATOM 1493 C CA . GLY A 1 195 ? -4.948 -5.839 -10.453 1.00 50.16 195 GLY A CA 1
ATOM 1494 C C . GLY A 1 195 ? -6.143 -6.666 -9.965 1.00 50.16 195 GLY A C 1
ATOM 1495 O O . GLY A 1 195 ? -6.793 -6.292 -8.994 1.00 50.16 195 GLY A O 1
ATOM 1496 N N . ARG A 1 196 ? -6.447 -7.792 -10.618 1.00 52.22 196 ARG A N 1
ATOM 1497 C CA . ARG A 1 196 ? -7.453 -8.759 -10.165 1.00 52.22 196 ARG A CA 1
ATOM 1498 C C . ARG A 1 196 ? -6.760 -9.973 -9.575 1.00 52.22 196 ARG A C 1
ATOM 1500 O O . ARG A 1 196 ? -5.730 -10.396 -10.093 1.00 52.22 196 ARG A O 1
ATOM 1507 N N . SER A 1 197 ? -7.347 -10.553 -8.537 1.00 68.19 197 SER A N 1
ATOM 1508 C CA . SER A 1 197 ? -6.921 -11.828 -7.968 1.00 68.19 197 SER A CA 1
ATOM 1509 C C . SER A 1 197 ? -8.091 -12.807 -7.916 1.00 68.19 197 SER A C 1
ATOM 1511 O O . SER A 1 197 ? -9.249 -12.411 -7.773 1.00 68.19 197 SER A O 1
ATOM 1513 N N . ARG A 1 198 ? -7.787 -14.095 -8.067 1.00 78.94 198 ARG A N 1
ATOM 1514 C CA . ARG A 1 198 ? -8.731 -15.202 -7.905 1.00 78.94 198 ARG A CA 1
ATOM 1515 C C . ARG A 1 198 ? -8.030 -16.333 -7.168 1.00 78.94 198 ARG A C 1
ATOM 1517 O O . ARG A 1 198 ? -6.907 -16.695 -7.507 1.00 78.94 198 ARG A O 1
ATOM 1524 N N . ILE A 1 199 ? -8.685 -16.875 -6.150 1.00 83.81 199 ILE A N 1
ATOM 1525 C CA . ILE A 1 199 ? -8.195 -18.050 -5.433 1.00 83.81 199 ILE A CA 1
ATOM 1526 C C . ILE A 1 199 ? -8.691 -19.289 -6.170 1.00 83.81 199 ILE A C 1
ATOM 1528 O O . ILE A 1 199 ? -9.897 -19.453 -6.339 1.00 83.81 199 ILE A O 1
ATOM 1532 N N . ASP A 1 200 ? -7.758 -20.139 -6.593 1.00 86.94 200 ASP A N 1
ATOM 1533 C CA . ASP A 1 200 ? -8.052 -21.347 -7.361 1.00 86.94 200 ASP A CA 1
ATOM 1534 C C . ASP A 1 200 ? -7.891 -22.587 -6.477 1.00 86.94 200 ASP A C 1
ATOM 1536 O O . ASP A 1 200 ? -8.865 -23.083 -5.904 1.00 86.94 200 ASP A O 1
ATOM 1540 N N . GLN A 1 201 ? -6.661 -23.077 -6.308 1.00 90.31 201 GLN A N 1
ATOM 1541 C CA . GLN A 1 201 ? -6.387 -24.315 -5.569 1.00 90.31 201 GLN A CA 1
ATOM 1542 C C . GLN A 1 201 ? -5.882 -24.090 -4.140 1.00 90.31 201 GLN A C 1
ATOM 1544 O O . GLN A 1 201 ? -5.291 -24.999 -3.559 1.00 90.31 201 GLN A O 1
ATOM 1549 N N . TRP A 1 202 ? -6.095 -22.914 -3.546 1.00 89.38 202 TRP A N 1
ATOM 1550 C CA . TRP A 1 202 ? -5.758 -22.676 -2.139 1.00 89.38 202 TRP A CA 1
ATOM 1551 C C . TRP A 1 202 ? -6.959 -22.851 -1.213 1.00 89.38 202 TRP A C 1
ATOM 1553 O O . TRP A 1 202 ? -8.030 -22.289 -1.433 1.00 89.38 202 TRP A O 1
ATOM 1563 N N . ASP A 1 203 ? -6.767 -23.627 -0.152 1.00 87.50 203 ASP A N 1
ATOM 1564 C CA . ASP A 1 203 ? -7.654 -23.655 1.001 1.00 87.50 203 ASP A CA 1
ATOM 1565 C C . ASP A 1 203 ? -7.178 -22.607 2.014 1.00 87.50 203 ASP A C 1
ATOM 1567 O O . ASP A 1 203 ? -6.178 -22.808 2.707 1.00 87.50 203 ASP A O 1
ATOM 1571 N N . GLU A 1 204 ? -7.879 -21.473 2.063 1.00 82.44 204 GLU A N 1
ATOM 1572 C CA . GLU A 1 204 ? -7.555 -20.353 2.952 1.00 82.44 204 GLU A CA 1
ATOM 1573 C C . GLU A 1 204 ? -7.653 -20.714 4.434 1.00 82.44 204 GLU A C 1
ATOM 1575 O O . GLU A 1 204 ? -6.859 -20.220 5.231 1.00 82.44 204 GLU A O 1
ATOM 1580 N N . GLU A 1 205 ? -8.611 -21.565 4.806 1.00 81.81 205 GLU A N 1
ATOM 1581 C CA . GLU A 1 205 ? -8.854 -21.935 6.202 1.00 81.81 205 GLU A CA 1
ATOM 1582 C C . GLU A 1 205 ? -7.755 -22.861 6.714 1.00 81.81 205 GLU A C 1
ATOM 1584 O O . GLU A 1 205 ? -7.289 -22.736 7.847 1.00 81.81 205 GLU A O 1
ATOM 1589 N N . ARG A 1 206 ? -7.322 -23.794 5.862 1.00 82.25 206 ARG A N 1
ATOM 1590 C CA . ARG A 1 206 ? -6.342 -24.821 6.229 1.00 82.25 206 ARG A CA 1
ATOM 1591 C C . ARG A 1 206 ? -4.907 -24.456 5.864 1.00 82.25 206 ARG A C 1
ATOM 1593 O O . ARG A 1 206 ? -3.983 -25.107 6.343 1.00 82.25 206 ARG A O 1
ATOM 1600 N N . GLY A 1 207 ? -4.694 -23.450 5.016 1.00 83.00 207 GLY A N 1
ATOM 1601 C CA . GLY A 1 207 ? -3.362 -23.057 4.549 1.00 83.00 207 GLY A CA 1
ATOM 1602 C C . GLY A 1 207 ? -2.695 -24.109 3.652 1.00 83.00 207 GLY A C 1
ATOM 1603 O O . GLY A 1 207 ? -1.468 -24.219 3.627 1.00 83.00 207 GLY A O 1
ATOM 1604 N N . ILE A 1 208 ? -3.487 -24.904 2.926 1.00 87.69 208 ILE A N 1
ATOM 1605 C CA . ILE A 1 208 ? -3.000 -26.021 2.103 1.00 87.69 208 ILE A CA 1
ATOM 1606 C C . ILE A 1 208 ? -3.435 -25.886 0.644 1.00 87.69 208 ILE A C 1
ATOM 1608 O O . ILE A 1 208 ? -4.421 -25.229 0.313 1.00 87.69 208 ILE A O 1
ATOM 1612 N N . CYS A 1 209 ? -2.713 -26.550 -0.251 1.00 90.25 209 CYS A N 1
ATOM 1613 C CA . CYS A 1 209 ? -3.155 -26.751 -1.622 1.00 90.25 209 CYS A CA 1
ATOM 1614 C C . CYS A 1 209 ? -4.316 -27.759 -1.666 1.00 90.25 209 CYS A C 1
ATOM 1616 O O . CYS A 1 209 ? -4.136 -28.912 -1.283 1.00 90.25 209 CYS A O 1
ATOM 1618 N N . ARG A 1 210 ? -5.477 -27.378 -2.206 1.00 93.31 210 ARG A N 1
ATOM 1619 C CA . ARG A 1 210 ? -6.629 -28.274 -2.428 1.00 93.31 210 ARG A CA 1
ATOM 1620 C C . ARG A 1 210 ? -6.298 -29.442 -3.357 1.00 93.31 210 ARG A C 1
ATOM 1622 O O . ARG A 1 210 ? -6.873 -30.513 -3.208 1.00 93.31 210 ARG A O 1
ATOM 1629 N N . SER A 1 211 ? -5.354 -29.253 -4.282 1.00 92.50 211 SER A N 1
ATOM 1630 C CA . SER A 1 211 ? -4.990 -30.279 -5.265 1.00 92.50 211 SER A CA 1
ATOM 1631 C C . SER A 1 211 ? -4.110 -31.397 -4.701 1.00 92.50 211 SER A C 1
ATOM 1633 O O . SER A 1 211 ? -4.192 -32.515 -5.197 1.00 92.50 211 SER A O 1
ATOM 1635 N N . CYS A 1 212 ? -3.240 -31.123 -3.725 1.00 90.50 212 CYS A N 1
ATOM 1636 C CA . CYS A 1 212 ? -2.281 -32.125 -3.227 1.00 90.50 212 CYS A CA 1
ATOM 1637 C C . CYS A 1 212 ? -2.178 -32.211 -1.700 1.00 90.50 212 CYS A C 1
ATOM 1639 O O . CYS A 1 212 ? -1.390 -32.996 -1.183 1.00 90.50 212 CYS A O 1
ATOM 1641 N N . GLY A 1 213 ? -2.920 -31.380 -0.968 1.00 90.25 213 GLY A N 1
ATOM 1642 C CA . GLY A 1 213 ? -2.865 -31.290 0.490 1.00 90.25 213 GLY A CA 1
ATOM 1643 C C . GLY A 1 213 ? -1.578 -30.677 1.045 1.00 90.25 213 GLY A C 1
ATOM 1644 O O . GLY A 1 213 ? -1.469 -30.518 2.258 1.00 90.25 213 GLY A O 1
ATOM 1645 N N . HIS A 1 214 ? -0.605 -30.316 0.198 1.00 86.44 214 HIS A N 1
ATOM 1646 C CA . HIS A 1 214 ? 0.660 -29.762 0.666 1.00 86.44 214 HIS A CA 1
ATOM 1647 C C . HIS A 1 214 ? 0.433 -28.403 1.343 1.00 86.44 214 HIS A C 1
ATOM 1649 O O . HIS A 1 214 ? -0.212 -27.533 0.739 1.00 86.44 214 HIS A O 1
ATOM 1655 N N . PRO A 1 215 ? 0.969 -28.193 2.559 1.00 84.00 215 PRO A N 1
ATOM 1656 C CA . PRO A 1 215 ? 0.996 -26.882 3.187 1.00 84.00 215 PRO A CA 1
ATOM 1657 C C . PRO A 1 215 ? 1.686 -25.891 2.264 1.00 84.00 215 PRO A C 1
ATOM 1659 O O . PRO A 1 215 ? 2.824 -26.096 1.855 1.00 84.00 215 PRO A O 1
ATOM 1662 N N . SER A 1 216 ? 0.989 -24.822 1.905 1.00 72.19 216 SER A N 1
ATOM 1663 C CA . SER A 1 216 ? 1.558 -23.799 1.044 1.00 72.19 216 SER A CA 1
ATOM 1664 C C . SER A 1 216 ? 1.278 -22.453 1.664 1.00 72.19 216 SER A C 1
ATOM 1666 O O . SER A 1 216 ? 0.127 -22.031 1.778 1.00 72.19 216 SER A O 1
ATOM 1668 N N . SER A 1 217 ? 2.344 -21.758 2.044 1.00 61.44 217 SER A N 1
ATOM 1669 C CA . SER A 1 217 ? 2.247 -20.359 2.411 1.00 61.44 217 SER A CA 1
ATOM 1670 C C . SER A 1 217 ? 2.151 -19.549 1.125 1.00 61.44 217 SER A C 1
ATOM 1672 O O . SER A 1 217 ? 3.148 -19.163 0.520 1.00 61.44 217 SER A O 1
ATOM 1674 N N . ILE A 1 218 ? 0.929 -19.252 0.683 1.00 61.81 218 ILE A N 1
ATOM 1675 C CA . ILE A 1 218 ? 0.786 -18.011 -0.070 1.00 61.81 218 ILE A CA 1
ATOM 1676 C C . ILE A 1 218 ? 1.011 -16.941 0.980 1.00 61.81 218 ILE A C 1
ATOM 1678 O O . ILE A 1 218 ? 0.215 -16.807 1.910 1.00 61.81 218 ILE A O 1
ATOM 1682 N N . ARG A 1 219 ? 2.125 -16.211 0.870 1.00 48.38 219 ARG A N 1
ATOM 1683 C CA . ARG A 1 219 ? 2.297 -14.936 1.569 1.00 48.38 219 ARG A CA 1
ATOM 1684 C C . ARG A 1 219 ? 1.311 -13.935 0.960 1.00 48.38 219 ARG A C 1
ATOM 1686 O O . ARG A 1 219 ? 1.683 -12.982 0.292 1.00 48.38 219 ARG A O 1
ATOM 1693 N N . SER A 1 220 ? 0.026 -14.218 1.123 1.00 37.38 220 SER A N 1
ATOM 1694 C CA . SER A 1 220 ? -1.028 -13.234 1.045 1.00 37.38 220 SER A CA 1
ATOM 1695 C C . SER A 1 220 ? -0.794 -12.368 2.263 1.00 37.38 220 SER A C 1
ATOM 1697 O O . SER A 1 220 ? -0.762 -12.890 3.377 1.00 37.38 220 SER A O 1
ATOM 1699 N N . ALA A 1 221 ? -0.587 -11.076 2.056 1.00 29.45 221 ALA A N 1
ATOM 1700 C CA . ALA A 1 221 ? -0.778 -10.090 3.096 1.00 29.45 221 ALA A CA 1
ATOM 1701 C C . ALA A 1 221 ? -2.110 -10.372 3.807 1.00 29.45 221 ALA A C 1
ATOM 1703 O O . ALA A 1 221 ? -3.186 -10.074 3.297 1.00 29.45 221 ALA A O 1
ATOM 1704 N N . LYS A 1 222 ? -2.049 -11.054 4.947 1.00 29.00 222 LYS A N 1
ATOM 1705 C CA . LYS A 1 222 ? -3.169 -11.221 5.859 1.00 29.00 222 LYS A CA 1
ATOM 1706 C C . LYS A 1 222 ? -2.625 -11.049 7.260 1.00 29.00 222 LYS A C 1
ATOM 1708 O O . LYS A 1 222 ? -1.954 -11.925 7.802 1.00 29.00 222 LYS A O 1
ATOM 1713 N N . PHE A 1 223 ? -2.947 -9.876 7.796 1.00 36.19 223 PHE A N 1
ATOM 1714 C CA . PHE A 1 223 ? -3.263 -9.630 9.192 1.00 36.19 223 PHE A CA 1
ATOM 1715 C C . PHE A 1 223 ? -3.551 -10.914 9.953 1.00 36.19 223 PHE A C 1
ATOM 1717 O O . PHE A 1 223 ? -4.588 -11.551 9.760 1.00 36.19 223 PHE A O 1
ATOM 1724 N N . ARG A 1 224 ? -2.637 -11.272 10.850 1.00 26.12 224 ARG A N 1
ATOM 1725 C CA . ARG A 1 224 ? -2.989 -12.107 11.986 1.00 26.12 224 ARG A CA 1
ATOM 1726 C C . ARG A 1 224 ? -3.389 -11.176 13.117 1.00 26.12 224 ARG A C 1
ATOM 1728 O O . ARG A 1 224 ? -2.535 -10.607 13.787 1.00 26.12 224 ARG A O 1
ATOM 1735 N N . ASP A 1 225 ? -4.695 -11.063 13.329 1.00 31.70 225 ASP A N 1
ATOM 1736 C CA . ASP A 1 225 ? -5.203 -10.808 14.669 1.00 31.70 225 ASP A CA 1
ATOM 1737 C C . ASP A 1 225 ? -4.859 -12.021 15.527 1.00 31.70 225 ASP A C 1
ATOM 1739 O O . ASP A 1 225 ? -5.420 -13.105 15.365 1.00 31.70 225 ASP A O 1
ATOM 1743 N N . THR A 1 226 ? -3.904 -11.846 16.430 1.00 30.06 226 THR A N 1
ATOM 1744 C CA . THR A 1 226 ? -3.668 -12.779 17.523 1.00 30.06 226 THR A CA 1
ATOM 1745 C C . THR A 1 226 ? -4.572 -12.397 18.686 1.00 30.06 226 THR A C 1
ATOM 1747 O O . THR A 1 226 ? -4.191 -11.593 19.531 1.00 30.06 226 THR A O 1
ATOM 1750 N N . THR A 1 227 ? -5.764 -12.985 18.740 1.00 35.38 227 THR A N 1
ATOM 1751 C CA . THR A 1 227 ? -6.460 -13.244 20.007 1.00 35.38 227 THR A CA 1
ATOM 1752 C C . THR A 1 227 ? -7.122 -14.614 19.935 1.00 35.38 227 THR A C 1
ATOM 1754 O O . THR A 1 227 ? -8.162 -14.775 19.299 1.00 35.38 227 THR A O 1
ATOM 1757 N N . SER A 1 228 ? -6.469 -15.603 20.549 1.00 32.41 228 SER A N 1
ATOM 1758 C CA . SER A 1 228 ? -7.009 -16.680 21.405 1.00 32.41 228 SER A CA 1
ATOM 1759 C C . SER A 1 228 ? -5.906 -17.705 21.634 1.00 32.41 228 SER A C 1
ATOM 1761 O O . SER A 1 228 ? -5.466 -18.315 20.634 1.00 32.41 228 SER A O 1
#

Sequence (228 aa):
MVGSRDGATFDGHTPADEQRSFQRPISSTLVTTAAQRCGVDGWCANWSAALHDPIGIDLLLGTPLRYRCVVTSGYGKPELLERLIPCIDAWVLLIADDDVPGPVCEPILQFGKHVEVVIGCSGQPHQALLNLPWQEAAAAHLQPRRPHAAVGVELQQWEQDMCRSLPPSLPVYHSQHSTTFCPQCGAELVWRHGGRSRIDQWDEERGICRSCGHPSSIRSAKFRDTTS

Solvent-accessible surface area (backbone atoms only — not comparable to full-atom values): 13641 Å² total; per-residue (Å²): 120,83,53,63,85,78,80,66,80,86,86,80,57,64,76,65,56,59,74,69,29,64,86,65,79,82,42,44,66,59,52,52,53,50,25,61,75,71,73,43,60,48,50,75,46,75,50,48,86,65,70,81,41,67,65,54,55,52,41,64,71,67,27,94,56,82,39,36,32,42,34,29,50,24,70,78,65,66,79,56,45,73,68,40,40,88,70,36,49,36,39,35,39,43,42,48,59,94,55,68,63,20,86,45,40,55,59,42,32,75,61,35,78,35,25,34,36,39,40,32,42,79,65,84,82,58,70,63,60,67,68,44,67,54,91,51,36,66,29,39,34,50,44,80,64,82,89,88,72,58,76,67,64,50,36,50,50,50,54,53,51,52,56,68,66,42,65,89,86,47,48,70,42,39,76,74,56,40,58,46,56,33,92,86,77,61,47,57,21,33,43,30,52,86,96,42,74,46,79,64,30,50,36,81,90,77,38,20,27,69,84,73,63,49,78,44,86,73,85,61,95,65,88,76,82,87,82,133

Mean predicted aligned error: 13.52 Å

Secondary structure (DSSP, 8-state):
----SS-----S-HHHHHHTS------HHHHHHHHHHHT-SEEEEEESGGGGSHHHHHHHHHS--SEEEEEE-S-S-HHHHHHHTTT-SEEEEEEETTPPPPTTHHHHHHH-SSEEEEEE-SSSPPHHHHTS-GGG-SEEEE----SSS-STHHHHHHHHHHHHHS-TTS-EE-TT--EEEPTTT--EEEEEETTEEEE-SEETTTTEETTT--B-------------

pLDDT: mean 74.55, std 17.64, range [26.12, 94.94]

Foldseek 3Di:
DWDAPPPDDDPPPVVVRVVRTDPPPDALVNVVVVCVVVVHQEDEDEPDVVVVDVSSVCSQQVRPGDAYEYEYQQADDVVVVVVCQVRHQEYEHEHAEPDQRHPCQQVCLVRHNAYEYEYAYLDDDDVNVLPHPQVSHLAYEYDYDDDDQDDPPRQVVVLVNVCVSHDVPHHYHYQPNAFDADPPPRHGQWGDHDRDIDGDQADPVQCAGVVPRHRDDPSPPDDDPDDD

Nearest PDB structures (foldseek):
  6clu-assembly6_C  TM=4.617E-01  e=1.143E-01  Staphylococcus aureus
  2nv1-assembly1_C  TM=4.665E-01  e=1.977E+00  Bacillus subtilis
  8xat-assembly1_A-2  TM=5.447E-01  e=8.473E+00  Arabidopsis thaliana

Radius of gyration: 19.77 Å; Cα contacts (8 Å, |Δi|>4): 353; chains: 1; bounding box: 42×61×46 Å